Protein AF-A0AAV0PWM3-F1 (afdb_monomer)

Organism: NCBI:txid586396

InterPro domains:
  IPR001087 GDSL lipase/esterase [PF00657] (4-134)
  IPR036514 SGNH hydrolase superfamily [G3DSA:3.40.50.1110] (1-141)
  IPR051238 GDSL esterase/lipase [PTHR45650] (1-153)

Structure (mmCIF, N/CA/C/O backbone):
data_AF-A0AAV0PWM3-F1
#
_entry.id   AF-A0AAV0PWM3-F1
#
loop_
_atom_site.group_PDB
_atom_site.id
_atom_site.type_symbol
_atom_site.label_atom_id
_atom_site.label_alt_id
_atom_site.label_comp_id
_atom_site.label_asym_id
_atom_site.label_entity_id
_atom_site.label_seq_id
_atom_site.pdbx_PDB_ins_code
_atom_site.Cartn_x
_atom_site.Cartn_y
_atom_site.Cartn_z
_atom_site.occupancy
_atom_site.B_iso_or_equiv
_atom_site.auth_seq_id
_atom_site.auth_comp_id
_atom_site.auth_asym_id
_atom_site.auth_atom_id
_atom_site.pdbx_PDB_model_num
ATOM 1 N N . MET A 1 1 ? -16.886 1.585 4.433 1.00 84.56 1 MET A N 1
ATOM 2 C CA . MET A 1 1 ? -16.702 1.204 5.854 1.00 84.56 1 MET A CA 1
ATOM 3 C C . MET A 1 1 ? -18.033 1.134 6.585 1.00 84.56 1 MET A C 1
ATOM 5 O O . MET A 1 1 ? -18.363 0.051 7.039 1.00 84.56 1 MET A O 1
ATOM 9 N N . GLN A 1 2 ? -18.841 2.200 6.605 1.00 87.00 2 GLN A N 1
ATOM 10 C CA . GLN A 1 2 ? -20.186 2.177 7.213 1.00 87.00 2 GLN A CA 1
ATOM 11 C C . GLN A 1 2 ? -21.091 1.053 6.672 1.00 87.00 2 GLN A C 1
ATOM 13 O O . GLN A 1 2 ? -21.741 0.372 7.451 1.00 87.00 2 GLN A O 1
ATOM 18 N N . THR A 1 3 ? -21.064 0.771 5.364 1.00 90.38 3 THR A N 1
ATOM 19 C CA . THR A 1 3 ? -21.804 -0.367 4.783 1.00 90.38 3 THR A CA 1
ATOM 20 C C . THR A 1 3 ? -21.359 -1.721 5.350 1.00 90.38 3 THR A C 1
ATOM 22 O O . THR A 1 3 ? -22.199 -2.531 5.716 1.00 90.38 3 THR A O 1
ATOM 25 N N . LEU A 1 4 ? -20.045 -1.964 5.472 1.00 87.88 4 LEU A N 1
ATOM 26 C CA . LEU A 1 4 ? -19.519 -3.205 6.066 1.00 87.88 4 LEU A CA 1
ATOM 27 C C . LEU A 1 4 ? -19.941 -3.327 7.530 1.00 87.88 4 LEU A C 1
ATOM 29 O O . LEU A 1 4 ? -20.343 -4.395 7.978 1.00 87.88 4 LEU A O 1
ATOM 33 N N . TYR A 1 5 ? -19.886 -2.215 8.258 1.00 88.56 5 TYR A N 1
ATOM 34 C CA . TYR A 1 5 ? -20.363 -2.135 9.629 1.00 88.56 5 TYR A CA 1
ATOM 35 C C . TYR A 1 5 ? -21.867 -2.448 9.745 1.00 88.56 5 TYR A C 1
ATOM 37 O O . TYR A 1 5 ? -22.262 -3.218 10.624 1.00 88.56 5 TYR A O 1
ATOM 45 N N . GLY A 1 6 ? -22.687 -1.929 8.824 1.00 90.00 6 GLY A N 1
ATOM 46 C CA . GLY A 1 6 ? -24.117 -2.237 8.717 1.00 90.00 6 GLY A CA 1
ATOM 47 C C . GLY A 1 6 ? -24.402 -3.715 8.432 1.00 90.00 6 GLY A C 1
ATOM 48 O O . GLY A 1 6 ? -25.406 -4.240 8.897 1.00 90.00 6 GLY A O 1
ATOM 49 N N . TYR A 1 7 ? -23.478 -4.412 7.762 1.00 92.00 7 TYR A N 1
ATOM 50 C CA . TYR A 1 7 ? -23.514 -5.868 7.573 1.00 92.00 7 TYR A CA 1
ATOM 51 C C . TYR A 1 7 ? -22.895 -6.677 8.725 1.00 92.00 7 TYR A C 1
ATOM 53 O O . TYR A 1 7 ? -22.716 -7.885 8.599 1.00 92.00 7 TYR A O 1
ATOM 61 N N . GLY A 1 8 ? -22.566 -6.045 9.853 1.00 90.56 8 GLY A N 1
ATOM 62 C CA . GLY A 1 8 ? -22.062 -6.743 11.037 1.00 90.56 8 GLY A CA 1
ATOM 63 C C . GLY A 1 8 ? -20.539 -6.837 11.136 1.00 90.56 8 GLY A C 1
ATOM 64 O O . GLY A 1 8 ? -20.042 -7.500 12.041 1.00 90.56 8 GLY A O 1
ATOM 65 N N . ALA A 1 9 ? -19.767 -6.169 10.269 1.00 89.12 9 ALA A N 1
ATOM 66 C CA . ALA A 1 9 ? -18.316 -6.101 10.443 1.00 89.12 9 ALA A CA 1
ATOM 67 C C . ALA A 1 9 ? -17.962 -5.303 11.708 1.00 89.12 9 ALA A C 1
ATOM 69 O O . ALA A 1 9 ? -18.516 -4.228 11.958 1.00 89.12 9 ALA A O 1
ATOM 70 N N . ARG A 1 10 ? -17.043 -5.841 12.516 1.00 95.00 10 ARG A N 1
ATOM 71 C CA . ARG A 1 10 ? -16.667 -5.270 13.824 1.00 95.00 10 ARG A CA 1
ATOM 72 C C . ARG A 1 10 ? -15.165 -5.149 14.032 1.00 95.00 10 ARG A C 1
ATOM 74 O O . ARG A 1 10 ? -14.733 -4.265 14.754 1.00 95.00 10 ARG A O 1
ATOM 81 N N . LYS A 1 11 ? -14.368 -5.956 13.338 1.00 95.31 11 LYS A N 1
ATOM 82 C CA . LYS A 1 11 ? -12.912 -5.824 13.238 1.00 95.31 11 LYS A CA 1
ATOM 83 C C . LYS A 1 11 ? -12.584 -5.483 11.789 1.00 95.31 11 LYS A C 1
ATOM 85 O O . LYS A 1 11 ? -12.914 -6.262 10.896 1.00 95.31 11 LYS A O 1
ATOM 90 N N . ILE A 1 12 ? -12.018 -4.305 11.530 1.00 95.25 12 ILE A N 1
ATOM 91 C CA . ILE A 1 12 ? -11.772 -3.832 10.159 1.00 95.25 12 ILE A CA 1
ATOM 92 C C . ILE A 1 12 ? -10.347 -3.294 10.045 1.00 95.25 12 ILE A C 1
ATOM 94 O O . ILE A 1 12 ? -9.980 -2.317 10.692 1.00 95.25 12 ILE A O 1
ATOM 98 N N . ALA A 1 13 ? -9.554 -3.897 9.167 1.00 95.62 13 ALA A N 1
ATOM 99 C CA . ALA A 1 13 ? -8.251 -3.367 8.792 1.00 95.62 13 ALA A CA 1
ATOM 100 C C . ALA A 1 13 ? -8.373 -2.529 7.518 1.00 95.62 13 ALA A C 1
ATOM 102 O O . ALA A 1 13 ? -8.891 -2.994 6.501 1.00 95.62 13 ALA A O 1
ATOM 103 N N . VAL A 1 14 ? -7.898 -1.288 7.583 1.00 96.25 14 VAL A N 1
ATOM 104 C CA . VAL A 1 14 ? -7.938 -0.326 6.482 1.00 96.25 14 VAL A CA 1
ATOM 105 C C . VAL A 1 14 ? -6.521 -0.112 5.977 1.00 96.25 14 VAL A C 1
ATOM 107 O O . VAL A 1 14 ? -5.697 0.506 6.644 1.00 96.25 14 VAL A O 1
ATOM 110 N N . VAL A 1 15 ? -6.229 -0.634 4.790 1.00 95.12 15 VAL A N 1
ATOM 111 C CA . VAL A 1 15 ? -4.896 -0.544 4.191 1.00 95.12 15 VAL A CA 1
ATOM 112 C C . VAL A 1 15 ? -4.768 0.751 3.393 1.00 95.12 15 VAL A C 1
ATOM 114 O O . VAL A 1 15 ? -5.614 1.055 2.553 1.00 95.12 15 VAL A O 1
ATOM 117 N N . GLY A 1 16 ? -3.711 1.519 3.661 1.00 95.25 16 GLY A N 1
ATOM 118 C CA . GLY A 1 16 ? -3.348 2.690 2.869 1.00 95.25 16 GLY A CA 1
ATOM 119 C C . GLY A 1 16 ? -2.943 2.337 1.435 1.00 95.25 16 GLY A C 1
ATOM 120 O O . GLY A 1 16 ? -2.764 1.175 1.066 1.00 95.25 16 GLY A O 1
ATOM 121 N N . VAL A 1 17 ? -2.760 3.360 0.613 1.00 94.81 17 VAL A N 1
ATOM 122 C CA . VAL A 1 17 ? -2.216 3.256 -0.743 1.00 94.81 17 VAL A CA 1
ATOM 123 C C . VAL A 1 17 ? -0.698 3.141 -0.667 1.00 94.81 17 VAL A C 1
ATOM 125 O O . VAL A 1 17 ? -0.055 3.955 -0.008 1.00 94.81 17 VAL A O 1
ATOM 128 N N . GLY A 1 18 ? -0.121 2.156 -1.356 1.00 93.38 18 GLY A N 1
ATOM 129 C CA . GLY A 1 18 ? 1.333 2.011 -1.461 1.00 93.38 18 GLY A CA 1
ATOM 130 C C . GLY A 1 18 ? 1.987 3.128 -2.288 1.00 93.38 18 GLY A C 1
ATOM 131 O O . GLY A 1 18 ? 1.330 4.051 -2.766 1.00 93.38 18 GLY A O 1
ATOM 132 N N . LYS A 1 19 ? 3.300 3.039 -2.514 1.00 93.31 19 LYS A N 1
ATOM 133 C CA . LYS A 1 19 ? 4.044 3.985 -3.368 1.00 93.31 19 LYS A CA 1
ATOM 134 C C . LYS A 1 19 ? 3.753 3.791 -4.856 1.00 93.31 19 LYS A C 1
ATOM 136 O O . LYS A 1 19 ? 4.570 3.270 -5.615 1.00 93.31 19 LYS A O 1
ATOM 141 N N . ILE A 1 20 ? 2.573 4.213 -5.286 1.00 94.25 20 ILE A N 1
ATOM 142 C CA . ILE A 1 20 ? 2.075 3.994 -6.648 1.00 94.25 20 ILE A CA 1
ATOM 143 C C . ILE A 1 20 ? 2.881 4.731 -7.729 1.00 94.25 20 ILE A C 1
ATOM 145 O O . ILE A 1 20 ? 2.861 4.316 -8.885 1.00 94.25 20 ILE A O 1
ATOM 149 N N . GLY A 1 21 ? 3.662 5.755 -7.368 1.00 94.56 21 GLY A N 1
ATOM 150 C CA . GLY A 1 21 ? 4.619 6.409 -8.268 1.00 94.56 21 GLY A CA 1
ATOM 151 C C . GLY A 1 21 ? 5.874 5.576 -8.556 1.00 94.56 21 GLY A C 1
ATOM 152 O O . GLY A 1 21 ? 6.638 5.926 -9.450 1.00 94.56 21 GLY A O 1
ATOM 153 N N . CYS A 1 22 ? 6.098 4.488 -7.813 1.00 94.12 22 CYS A N 1
ATOM 154 C CA . CYS A 1 22 ? 7.187 3.531 -8.035 1.00 94.12 22 CYS A CA 1
ATOM 155 C C . CYS A 1 22 ? 6.734 2.273 -8.802 1.00 94.12 22 CYS A C 1
ATOM 157 O O . CYS A 1 22 ? 7.522 1.351 -8.996 1.00 94.12 22 CYS A O 1
ATOM 159 N N . VAL A 1 23 ? 5.460 2.191 -9.194 1.00 94.50 23 VAL A N 1
ATOM 160 C CA . VAL A 1 23 ? 4.923 1.043 -9.935 1.00 94.50 23 VAL A CA 1
ATOM 161 C C . VAL A 1 23 ? 5.432 1.091 -11.384 1.00 94.50 23 VAL A C 1
ATOM 163 O O . VAL A 1 23 ? 5.361 2.165 -11.988 1.00 94.50 23 VAL A O 1
ATOM 166 N N . PRO A 1 24 ? 5.913 -0.027 -11.974 1.00 94.44 24 PRO A N 1
ATOM 167 C CA . PRO A 1 24 ? 6.526 -0.027 -13.304 1.00 94.44 24 PRO A CA 1
ATOM 168 C C . PRO A 1 24 ? 5.665 0.629 -14.379 1.00 94.44 24 PRO A C 1
ATOM 170 O O . PRO A 1 24 ? 6.166 1.462 -15.126 1.00 94.44 24 PRO A O 1
ATOM 173 N N . ARG A 1 25 ? 4.357 0.337 -14.419 1.00 93.25 25 ARG A N 1
ATOM 174 C CA . ARG A 1 25 ? 3.461 0.963 -15.396 1.00 93.25 25 ARG A CA 1
ATOM 175 C C . ARG A 1 25 ? 3.319 2.465 -15.188 1.00 93.25 25 ARG A C 1
ATOM 177 O O . ARG A 1 25 ? 3.255 3.204 -16.161 1.00 93.25 25 ARG A O 1
ATOM 184 N N . THR A 1 26 ? 3.252 2.924 -13.943 1.00 92.25 26 THR A N 1
ATOM 185 C CA . THR A 1 26 ? 3.179 4.359 -13.654 1.00 92.25 26 THR A CA 1
ATOM 186 C C . THR A 1 26 ? 4.437 5.047 -14.180 1.00 92.25 26 THR A C 1
ATOM 188 O O . THR A 1 26 ? 4.337 6.053 -14.874 1.00 92.25 26 THR A O 1
ATOM 191 N N . MET A 1 27 ? 5.615 4.469 -13.917 1.00 93.38 27 MET A N 1
ATOM 192 C CA . MET A 1 27 ? 6.898 4.993 -14.405 1.00 93.38 27 MET A CA 1
ATOM 193 C C . MET A 1 27 ? 6.992 5.004 -15.935 1.00 93.38 27 MET A C 1
ATOM 195 O O . MET A 1 27 ? 7.488 5.975 -16.494 1.00 93.38 27 MET A O 1
ATOM 199 N N . ASP A 1 28 ? 6.486 3.960 -16.591 1.00 91.75 28 ASP A N 1
ATOM 200 C CA . ASP A 1 28 ? 6.413 3.833 -18.052 1.00 91.75 28 ASP A CA 1
ATOM 201 C C . ASP A 1 28 ? 5.493 4.891 -18.689 1.00 91.75 28 ASP A C 1
ATOM 203 O O . ASP A 1 28 ? 5.864 5.522 -19.672 1.00 91.75 28 ASP A O 1
ATOM 207 N N . LEU A 1 29 ? 4.320 5.145 -18.097 1.00 90.25 29 LEU A N 1
ATOM 208 C CA . LEU A 1 29 ? 3.331 6.084 -18.643 1.00 90.25 29 LEU A CA 1
ATOM 209 C C . LEU A 1 29 ? 3.714 7.557 -18.480 1.00 90.25 29 LEU A C 1
ATOM 211 O O . LEU A 1 29 ? 3.462 8.353 -19.380 1.00 90.25 29 LEU A O 1
ATOM 215 N N . PHE A 1 30 ? 4.264 7.940 -17.326 1.00 89.06 30 PHE A N 1
ATOM 216 C CA . PHE A 1 30 ? 4.484 9.358 -17.010 1.00 89.06 30 PHE A CA 1
ATOM 217 C C . PHE A 1 30 ? 5.953 9.777 -17.058 1.00 89.06 30 PHE A C 1
ATOM 219 O O . PHE A 1 30 ? 6.243 10.972 -17.016 1.00 89.06 30 PHE A O 1
ATOM 226 N N . GLY A 1 31 ? 6.877 8.815 -17.138 1.00 90.25 31 GLY A N 1
ATOM 227 C CA . GLY A 1 31 ? 8.307 9.066 -17.024 1.00 90.25 31 GLY A CA 1
ATOM 228 C C . GLY A 1 31 ? 8.717 9.485 -15.609 1.00 90.25 31 GLY A C 1
ATOM 229 O O . GLY A 1 31 ? 7.946 10.041 -14.828 1.00 90.25 31 GLY A O 1
ATOM 230 N N . THR A 1 32 ? 9.971 9.216 -15.245 1.00 87.88 32 THR A N 1
ATOM 231 C CA . THR A 1 32 ? 10.485 9.551 -13.906 1.00 87.88 32 THR A CA 1
ATOM 232 C C . THR A 1 32 ? 11.287 10.85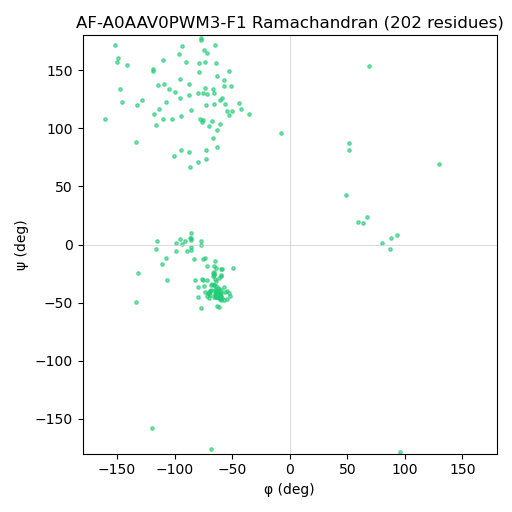1 -13.858 1.00 87.88 32 THR A C 1
ATOM 234 O O . THR A 1 32 ? 11.688 11.270 -12.771 1.00 87.88 32 THR A O 1
ATOM 237 N N . ASN A 1 33 ? 11.550 11.489 -15.005 1.00 87.19 33 ASN A N 1
ATOM 238 C CA . ASN A 1 33 ? 12.390 12.689 -15.130 1.00 87.19 33 ASN A CA 1
ATOM 239 C C . ASN A 1 33 ? 13.746 12.555 -14.406 1.00 87.19 33 ASN A C 1
ATOM 241 O O . ASN A 1 33 ? 14.175 13.453 -13.687 1.00 87.19 33 ASN A O 1
ATOM 245 N N . GLY A 1 34 ? 14.398 11.393 -14.543 1.00 83.31 34 GLY A N 1
ATOM 246 C CA . GLY A 1 34 ? 15.701 11.105 -13.925 1.00 83.31 34 GLY A CA 1
ATOM 247 C C . GLY A 1 34 ? 15.647 10.717 -12.442 1.00 83.31 34 GLY A C 1
ATOM 248 O O . GLY A 1 34 ? 16.684 10.455 -11.838 1.00 83.31 34 GLY A O 1
ATOM 249 N N . THR A 1 35 ? 14.457 10.641 -11.842 1.00 88.62 35 THR A N 1
ATOM 250 C CA . THR A 1 35 ? 14.275 10.178 -10.457 1.00 88.62 35 THR A CA 1
ATOM 251 C C . THR A 1 35 ? 13.972 8.675 -10.388 1.00 88.62 35 THR A C 1
ATOM 253 O O . THR A 1 35 ? 13.723 8.022 -11.402 1.00 88.62 35 THR A O 1
ATOM 256 N N . LYS A 1 36 ? 13.980 8.101 -9.174 1.00 87.88 36 LYS A N 1
ATOM 257 C CA . LYS A 1 36 ? 13.649 6.678 -8.952 1.00 87.88 36 LYS A CA 1
ATOM 258 C C . LYS A 1 36 ? 12.150 6.368 -9.047 1.00 87.88 36 LYS A C 1
ATOM 260 O O . LYS A 1 36 ? 11.795 5.250 -9.390 1.00 87.88 36 LYS A O 1
ATOM 265 N N . CYS A 1 37 ? 11.291 7.326 -8.702 1.00 92.62 37 CYS A N 1
ATOM 266 C CA . CYS A 1 37 ? 9.836 7.183 -8.689 1.00 92.62 37 CYS A CA 1
ATOM 267 C C . CYS A 1 37 ? 9.181 8.530 -8.982 1.00 92.62 37 CYS A C 1
ATOM 269 O O . CYS A 1 37 ? 9.745 9.580 -8.676 1.00 92.62 37 CYS A O 1
ATOM 271 N N . ILE A 1 38 ? 7.943 8.504 -9.456 1.00 94.69 38 ILE A N 1
ATOM 272 C CA . ILE A 1 38 ? 7.202 9.706 -9.830 1.00 94.69 38 ILE A CA 1
ATOM 273 C C . ILE A 1 38 ? 6.657 10.401 -8.574 1.00 94.69 38 ILE A C 1
ATOM 275 O O . ILE A 1 38 ? 5.748 9.910 -7.898 1.00 94.69 38 ILE A O 1
ATOM 279 N N . GLN A 1 39 ? 7.254 11.546 -8.235 1.00 93.88 39 GLN A N 1
ATOM 280 C CA . GLN A 1 39 ? 7.067 12.191 -6.932 1.00 93.88 39 GLN A CA 1
ATOM 281 C C . GLN A 1 39 ? 5.667 12.767 -6.725 1.00 93.88 39 GLN A C 1
ATOM 283 O O . GLN A 1 39 ? 5.083 12.567 -5.665 1.00 93.88 39 GLN A O 1
ATOM 288 N N . ASN A 1 40 ? 5.095 13.438 -7.725 1.00 92.31 40 ASN A N 1
ATOM 289 C CA . ASN A 1 40 ? 3.744 14.006 -7.634 1.00 92.31 40 ASN A CA 1
ATOM 290 C C . ASN A 1 40 ? 2.675 12.927 -7.367 1.00 92.31 40 ASN A C 1
ATOM 292 O O . ASN A 1 40 ? 1.791 13.129 -6.536 1.00 92.31 40 ASN A O 1
ATOM 296 N N . VAL A 1 41 ? 2.804 11.751 -7.986 1.00 93.50 41 VAL A N 1
ATOM 297 C CA . VAL A 1 41 ? 1.926 10.599 -7.751 1.00 93.50 41 VAL A CA 1
ATOM 298 C C . VAL A 1 41 ? 2.078 10.077 -6.315 1.00 93.50 41 VAL A C 1
ATOM 300 O O . VAL A 1 41 ? 1.086 9.818 -5.633 1.00 93.50 41 VAL A O 1
ATOM 303 N N . ASN A 1 42 ? 3.310 9.979 -5.810 1.00 94.75 42 ASN A N 1
ATOM 304 C CA . ASN A 1 42 ? 3.562 9.573 -4.424 1.00 94.75 42 ASN A CA 1
ATOM 305 C C . ASN A 1 42 ? 3.084 10.614 -3.395 1.00 94.75 42 ASN A C 1
ATOM 307 O O . ASN A 1 42 ? 2.617 10.237 -2.321 1.00 94.75 42 ASN A O 1
ATOM 311 N N . LEU A 1 43 ? 3.157 11.912 -3.701 1.00 95.69 43 LEU A N 1
ATOM 312 C CA . LEU A 1 43 ? 2.602 12.974 -2.853 1.00 95.69 43 LEU A CA 1
ATOM 313 C C . LEU A 1 43 ? 1.076 12.877 -2.764 1.00 95.69 43 LEU A C 1
ATOM 315 O O . LEU A 1 43 ? 0.516 12.988 -1.673 1.00 95.69 43 LEU A O 1
ATOM 319 N N . ALA A 1 44 ? 0.403 12.593 -3.881 1.00 95.38 44 ALA A N 1
ATOM 320 C CA . ALA A 1 44 ? -1.039 12.371 -3.887 1.00 95.38 44 ALA A CA 1
ATOM 321 C C . ALA A 1 44 ? -1.441 11.137 -3.060 1.00 95.38 44 ALA A C 1
ATOM 323 O O . ALA A 1 44 ? -2.386 11.203 -2.270 1.00 95.38 44 ALA A O 1
ATOM 324 N N . ALA A 1 45 ? -0.691 10.034 -3.171 1.00 95.44 45 ALA A N 1
ATOM 325 C CA . ALA A 1 45 ? -0.909 8.839 -2.354 1.00 95.44 45 ALA A CA 1
ATOM 326 C C . ALA A 1 45 ? -0.754 9.131 -0.850 1.00 95.44 45 ALA A C 1
ATOM 328 O O . ALA A 1 45 ? -1.591 8.721 -0.046 1.00 95.44 45 ALA A O 1
ATOM 329 N N . GLN A 1 46 ? 0.270 9.896 -0.460 1.00 97.06 46 GLN A N 1
ATOM 330 C CA . GLN A 1 46 ? 0.466 10.316 0.932 1.00 97.06 46 GLN A CA 1
ATOM 331 C C . GLN A 1 46 ? -0.668 11.212 1.436 1.00 97.06 46 GLN A C 1
ATOM 333 O O . GLN A 1 46 ? -1.146 11.021 2.556 1.00 97.06 46 GLN A O 1
ATOM 338 N N . TYR A 1 47 ? -1.129 12.161 0.616 1.00 97.38 47 TYR A N 1
ATOM 339 C CA . TYR A 1 47 ? -2.265 13.011 0.963 1.00 97.38 47 TYR A CA 1
ATOM 340 C C . TYR A 1 47 ? -3.529 12.177 1.203 1.00 97.38 47 TYR A C 1
ATOM 342 O O . TYR A 1 47 ? -4.176 12.319 2.242 1.00 97.38 47 TYR A O 1
ATOM 350 N N . PHE A 1 48 ? -3.835 11.245 0.296 1.00 97.00 48 PHE A N 1
ATOM 351 C CA . PHE A 1 48 ? -4.954 10.318 0.456 1.00 97.00 48 PHE A CA 1
ATOM 352 C C . PHE A 1 48 ? -4.836 9.510 1.756 1.00 97.00 48 PHE A C 1
ATOM 354 O O . PHE A 1 48 ? -5.780 9.457 2.542 1.00 97.00 48 PHE A O 1
ATOM 361 N N . ASN A 1 49 ? -3.658 8.948 2.030 1.00 97.31 49 ASN A N 1
ATOM 362 C CA . ASN A 1 49 ? -3.394 8.161 3.233 1.00 97.31 49 ASN A CA 1
ATOM 363 C C . ASN A 1 49 ? -3.548 8.965 4.527 1.00 97.31 49 ASN A C 1
ATOM 365 O O . ASN A 1 49 ? -4.087 8.451 5.506 1.00 97.31 49 ASN A O 1
ATOM 369 N N . LYS A 1 50 ? -3.139 10.239 4.534 1.00 98.12 50 LYS A N 1
ATOM 370 C CA . LYS A 1 50 ? -3.345 11.144 5.673 1.00 98.12 50 LYS A CA 1
ATOM 371 C C . LYS A 1 50 ? -4.834 11.317 5.981 1.00 98.12 50 LYS A C 1
ATOM 373 O O . LYS A 1 50 ? -5.239 11.219 7.141 1.00 98.12 50 LYS A O 1
ATOM 378 N N . GLN A 1 51 ? -5.651 11.530 4.951 1.00 97.81 51 GLN A N 1
ATOM 379 C CA . GLN A 1 51 ? -7.101 11.661 5.106 1.00 97.81 51 GLN A CA 1
ATOM 380 C C . GLN A 1 51 ? -7.756 10.332 5.504 1.00 97.81 51 GLN A C 1
ATOM 382 O O . GLN A 1 51 ? -8.622 10.316 6.377 1.00 97.81 51 GLN A O 1
ATOM 387 N N . LEU A 1 52 ? -7.304 9.213 4.929 1.00 96.50 52 LEU A N 1
ATOM 388 C CA . LEU A 1 52 ? -7.789 7.875 5.267 1.00 96.50 52 LEU A CA 1
ATOM 389 C C . LEU A 1 52 ? -7.518 7.530 6.734 1.00 96.50 52 LEU A C 1
ATOM 391 O O . LEU A 1 52 ? -8.408 7.047 7.429 1.00 96.50 52 LEU A O 1
ATOM 395 N N . LYS A 1 53 ? -6.316 7.838 7.229 1.00 97.50 53 LYS A N 1
ATOM 396 C CA . LYS A 1 53 ? -5.947 7.648 8.633 1.00 97.50 53 LYS A CA 1
ATOM 397 C C . LYS A 1 53 ? -6.826 8.484 9.568 1.00 97.50 53 LYS A C 1
ATOM 399 O O . LYS A 1 53 ? -7.306 7.968 10.575 1.00 97.50 53 LYS A O 1
ATOM 404 N N . LYS A 1 54 ? -7.100 9.749 9.220 1.00 97.94 54 LYS A N 1
ATOM 405 C CA . LYS A 1 54 ? -8.038 10.593 9.980 1.00 97.94 54 LYS A CA 1
ATOM 406 C C . LYS A 1 54 ? -9.443 9.981 10.016 1.00 97.94 54 LYS A C 1
ATOM 408 O O . LYS A 1 54 ? -10.040 9.904 11.084 1.00 97.94 54 LYS A O 1
ATOM 413 N N . LEU A 1 55 ? -9.930 9.478 8.882 1.00 96.25 55 LEU A N 1
ATOM 414 C CA . LEU A 1 55 ? -11.233 8.818 8.801 1.00 96.25 55 LEU A CA 1
ATOM 415 C C . LEU A 1 55 ? -11.307 7.562 9.684 1.00 96.25 55 LEU A C 1
ATOM 417 O O . LEU A 1 55 ? -12.328 7.336 10.322 1.00 96.25 55 LEU A O 1
ATOM 421 N N . VAL A 1 56 ? -10.236 6.766 9.770 1.00 97.00 56 VAL A N 1
ATOM 422 C CA . VAL A 1 56 ? -10.164 5.620 10.700 1.00 97.00 56 VAL A CA 1
ATOM 423 C C . VAL A 1 56 ? -10.310 6.077 12.155 1.00 97.00 56 VAL A C 1
ATOM 425 O O . VAL A 1 56 ? -11.054 5.461 12.919 1.00 97.00 56 VAL A O 1
ATOM 428 N N . VAL A 1 57 ? -9.645 7.171 12.540 1.00 97.50 57 VAL A N 1
ATOM 429 C CA . VAL A 1 57 ? -9.760 7.748 13.891 1.00 97.50 57 VAL A CA 1
ATOM 430 C C . VAL A 1 57 ? -11.187 8.214 14.175 1.00 97.50 57 VAL A C 1
ATOM 432 O O . VAL A 1 57 ? -11.720 7.923 15.244 1.00 97.50 57 VAL A O 1
ATOM 435 N N . ASP A 1 58 ? -11.817 8.915 13.235 1.00 97.38 58 ASP A N 1
ATOM 436 C CA . ASP A 1 58 ? -13.172 9.435 13.420 1.00 97.38 58 ASP A CA 1
ATOM 437 C C . ASP A 1 58 ? -14.213 8.300 13.454 1.00 97.38 58 ASP A C 1
ATOM 439 O O . ASP A 1 58 ? -15.047 8.260 14.358 1.00 97.38 58 ASP A O 1
ATOM 443 N N . LEU A 1 59 ? -14.077 7.279 12.602 1.00 96.25 59 LEU A N 1
ATOM 444 C CA . LEU A 1 59 ? -14.938 6.091 12.640 1.00 96.25 59 LEU A CA 1
ATOM 445 C C . LEU A 1 59 ? -14.797 5.287 13.936 1.00 96.25 59 LEU A C 1
ATOM 447 O O . LEU A 1 59 ? -15.794 4.777 14.430 1.00 9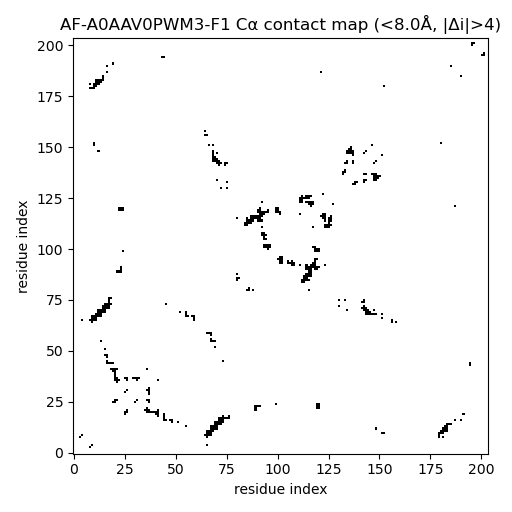6.25 59 LEU A O 1
ATOM 451 N N . ASN A 1 60 ? -13.604 5.195 14.530 1.00 96.38 60 ASN A N 1
ATOM 452 C CA . ASN A 1 60 ? -13.440 4.572 15.850 1.00 96.38 60 ASN A CA 1
ATOM 453 C C . ASN A 1 60 ? -14.139 5.366 16.975 1.00 9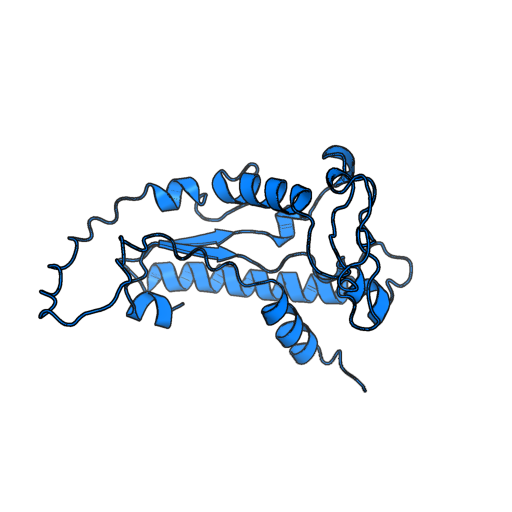6.38 60 ASN A C 1
ATOM 455 O O . ASN A 1 60 ? -14.464 4.797 18.019 1.00 96.38 60 ASN A O 1
ATOM 459 N N . LYS A 1 61 ? -14.380 6.675 16.794 1.00 96.81 61 LYS A N 1
ATOM 460 C CA . LYS A 1 61 ? -15.186 7.474 17.732 1.00 96.81 61 LYS A CA 1
ATOM 461 C C . LYS A 1 61 ? -16.678 7.263 17.504 1.00 96.81 61 LYS A C 1
ATOM 463 O O . LYS A 1 61 ? -17.418 7.271 18.482 1.00 96.81 61 LYS A O 1
ATOM 468 N N . GLU A 1 62 ? -17.115 7.098 16.262 1.00 96.31 62 GLU A N 1
ATOM 469 C CA . GLU A 1 62 ? -18.529 6.938 15.905 1.00 96.31 62 GLU A CA 1
ATOM 470 C C . GLU A 1 62 ? -19.038 5.507 16.147 1.00 96.31 62 GLU A C 1
ATOM 472 O O . GLU A 1 62 ? -20.095 5.310 16.743 1.00 96.31 62 GLU A O 1
ATOM 477 N N . LEU A 1 63 ? -18.269 4.499 15.733 1.00 94.81 63 LEU A N 1
ATOM 478 C CA . LEU A 1 63 ? -18.651 3.085 15.737 1.00 94.81 63 LEU A CA 1
ATOM 479 C C . LEU A 1 63 ? -18.167 2.399 17.021 1.00 94.81 63 LEU A C 1
ATOM 481 O O . LEU A 1 63 ? -17.113 1.767 17.051 1.00 94.81 63 LEU A O 1
ATOM 485 N N . LYS A 1 64 ? -18.923 2.559 18.111 1.00 92.06 64 LYS A N 1
ATOM 486 C CA . LYS A 1 64 ? -18.484 2.182 19.469 1.00 92.06 64 LYS A CA 1
ATOM 487 C C . LYS A 1 64 ? -18.234 0.686 19.682 1.00 92.06 64 LYS A C 1
ATOM 489 O O . LYS A 1 64 ? -17.377 0.337 20.492 1.00 92.06 64 LYS A O 1
ATOM 494 N N . ASP A 1 65 ? -18.960 -0.175 18.980 1.00 94.19 65 ASP A N 1
ATOM 495 C CA . ASP A 1 65 ? -18.843 -1.637 19.045 1.00 94.19 65 ASP A CA 1
ATOM 496 C C . ASP A 1 65 ? -17.902 -2.210 17.969 1.00 94.19 65 ASP A C 1
ATOM 498 O O . ASP A 1 65 ? -17.688 -3.419 17.929 1.00 94.19 65 ASP A O 1
ATOM 502 N N . ALA A 1 66 ? -17.295 -1.369 17.124 1.00 94.25 66 ALA A N 1
ATOM 503 C CA . ALA A 1 66 ? -16.295 -1.777 16.144 1.00 94.25 66 ALA A CA 1
ATOM 504 C C . ALA A 1 66 ? -14.890 -1.272 16.507 1.00 94.25 66 ALA A C 1
ATOM 506 O O . ALA A 1 66 ? -14.704 -0.307 17.249 1.00 94.25 66 ALA A O 1
ATOM 507 N N . LYS A 1 67 ? -13.877 -1.938 15.950 1.00 96.38 67 LYS A N 1
ATOM 508 C CA . LYS A 1 67 ? -12.471 -1.546 16.002 1.00 96.38 67 LYS A CA 1
ATOM 509 C C . LYS A 1 67 ? -11.890 -1.532 14.603 1.00 96.38 67 LYS A C 1
ATOM 511 O O . LYS A 1 67 ? -11.944 -2.524 13.871 1.00 96.38 67 LYS A O 1
ATOM 516 N N . LEU A 1 68 ? -11.339 -0.379 14.251 1.00 96.88 68 LEU A N 1
ATOM 517 C CA . LEU A 1 68 ? -10.666 -0.144 12.991 1.00 96.88 68 LEU A CA 1
ATOM 518 C C . LEU A 1 68 ? -9.183 0.117 13.246 1.00 96.88 68 LEU A C 1
ATOM 520 O O . LEU A 1 68 ? -8.841 0.882 14.148 1.00 96.88 68 LEU A O 1
ATOM 524 N N . ILE A 1 69 ? -8.319 -0.470 12.422 1.00 97.56 69 ILE A N 1
ATOM 525 C CA . ILE A 1 69 ? -6.890 -0.135 12.374 1.00 97.56 69 ILE A CA 1
ATOM 526 C C . ILE A 1 69 ? -6.529 0.393 10.988 1.00 97.56 69 ILE A C 1
ATOM 528 O O . ILE A 1 69 ? -7.141 0.013 9.986 1.00 97.56 69 ILE A O 1
ATOM 532 N N . TYR A 1 70 ? -5.518 1.248 10.927 1.00 98.12 70 TYR A N 1
ATOM 533 C CA . TYR A 1 70 ? -4.883 1.697 9.698 1.00 98.12 70 TYR A CA 1
ATOM 534 C C . TYR A 1 70 ? -3.581 0.920 9.476 1.00 98.12 70 TYR A C 1
ATOM 536 O O . TYR A 1 70 ? -2.759 0.841 10.384 1.00 98.12 70 TYR A O 1
ATOM 544 N N . ILE A 1 71 ? -3.372 0.390 8.269 1.00 97.75 71 ILE A N 1
ATOM 545 C CA . ILE A 1 71 ? -2.129 -0.271 7.850 1.00 97.75 71 ILE A CA 1
ATOM 546 C C . ILE A 1 71 ? -1.377 0.638 6.875 1.00 97.75 71 ILE A C 1
ATOM 548 O O . ILE A 1 71 ? -1.891 1.005 5.814 1.00 97.75 71 ILE A O 1
ATOM 552 N N . ASN A 1 72 ? -0.136 0.980 7.209 1.00 97.19 72 ASN A N 1
ATOM 553 C CA . ASN A 1 72 ? 0.703 1.912 6.465 1.00 97.19 72 ASN A CA 1
ATOM 554 C C . ASN A 1 72 ? 1.492 1.229 5.335 1.00 97.19 72 ASN A C 1
ATOM 556 O O . ASN A 1 72 ? 2.722 1.171 5.348 1.00 97.19 72 ASN A O 1
ATOM 560 N N . SER A 1 73 ? 0.788 0.745 4.313 1.00 95.25 73 SER A N 1
ATOM 561 C CA . SER A 1 73 ? 1.423 0.107 3.148 1.00 95.25 73 SER A CA 1
ATOM 562 C C . SER A 1 73 ? 2.397 1.033 2.396 1.00 95.25 73 SER A C 1
ATOM 564 O O . SER A 1 73 ? 3.354 0.554 1.790 1.00 95.25 73 SER A O 1
ATOM 566 N N . TYR A 1 74 ? 2.197 2.358 2.451 1.00 96.00 74 TYR A N 1
ATOM 567 C CA . TYR A 1 74 ? 3.121 3.338 1.871 1.00 96.00 74 TYR A CA 1
ATOM 568 C C . TYR A 1 74 ? 4.498 3.258 2.531 1.00 96.00 74 TYR A C 1
ATOM 570 O O . TYR A 1 74 ? 5.499 3.063 1.841 1.00 96.00 74 TYR A O 1
ATOM 578 N N . GLY A 1 75 ? 4.526 3.353 3.866 1.00 95.44 75 GLY A N 1
ATOM 579 C CA . GLY A 1 75 ? 5.751 3.244 4.657 1.00 95.44 75 GLY A CA 1
ATOM 580 C C . GLY A 1 75 ? 6.378 1.853 4.591 1.00 95.44 75 GLY A C 1
ATOM 581 O O . GLY A 1 75 ? 7.592 1.699 4.698 1.00 95.44 75 GLY A O 1
ATOM 582 N N . MET A 1 76 ? 5.576 0.816 4.332 1.00 93.62 76 MET A N 1
ATOM 583 C CA . MET A 1 76 ? 6.113 -0.523 4.097 1.00 93.62 76 MET A CA 1
ATOM 584 C C . MET A 1 76 ? 6.934 -0.638 2.805 1.00 93.62 76 MET A C 1
ATOM 586 O O . MET A 1 76 ? 7.817 -1.487 2.723 1.00 93.62 76 MET A O 1
ATOM 590 N N . GLY A 1 77 ? 6.678 0.235 1.827 1.00 90.44 77 GLY A N 1
ATOM 591 C CA . GLY A 1 77 ? 7.484 0.375 0.613 1.00 90.44 77 GLY A CA 1
ATOM 592 C C . GLY A 1 77 ? 8.679 1.329 0.750 1.00 90.44 77 GLY A C 1
ATOM 593 O O . GLY A 1 77 ? 9.308 1.658 -0.260 1.00 90.44 77 GLY A O 1
ATOM 594 N N . ASP A 1 78 ? 8.970 1.857 1.944 1.00 88.81 78 ASP A N 1
ATOM 595 C CA . ASP A 1 78 ? 10.219 2.571 2.236 1.00 88.81 78 ASP A CA 1
ATOM 596 C C . ASP A 1 78 ? 11.386 1.604 2.475 1.00 88.81 78 ASP A C 1
ATOM 598 O O . ASP A 1 78 ? 11.198 0.452 2.864 1.00 88.81 78 ASP A O 1
ATOM 602 N N . GLY A 1 79 ? 12.603 2.103 2.257 1.00 87.75 79 GLY A N 1
ATOM 603 C CA . GLY A 1 79 ? 13.838 1.336 2.393 1.00 87.75 79 GLY A CA 1
ATOM 604 C C . GLY A 1 79 ? 14.349 0.754 1.077 1.00 87.75 79 GLY A C 1
ATOM 605 O O . GLY A 1 79 ? 13.801 0.994 -0.001 1.00 87.75 79 GLY A O 1
ATOM 606 N N . ASP A 1 80 ? 15.452 0.021 1.181 1.00 90.56 80 ASP A N 1
ATOM 607 C CA . ASP A 1 80 ? 16.076 -0.656 0.053 1.00 90.56 80 ASP A CA 1
ATOM 608 C C . ASP A 1 80 ? 15.583 -2.112 -0.016 1.00 90.56 80 ASP A C 1
ATOM 610 O O . ASP A 1 80 ? 15.939 -2.905 0.853 1.00 90.56 80 ASP A O 1
ATOM 614 N N . PRO A 1 81 ? 14.778 -2.504 -1.020 1.00 91.94 81 PRO A N 1
ATOM 615 C CA . PRO A 1 81 ? 14.284 -3.877 -1.147 1.00 91.94 81 PRO A CA 1
ATOM 616 C C . PRO A 1 81 ? 15.404 -4.903 -1.397 1.00 91.94 81 PRO A C 1
ATOM 618 O O . PRO A 1 81 ? 15.173 -6.102 -1.232 1.00 91.94 81 PRO A O 1
ATOM 621 N N . THR A 1 82 ? 16.620 -4.479 -1.757 1.00 93.31 82 THR A N 1
ATOM 622 C CA . THR A 1 82 ? 17.742 -5.402 -1.980 1.00 93.31 82 THR A CA 1
ATOM 623 C C . THR A 1 82 ? 18.191 -6.101 -0.700 1.00 93.31 82 THR A C 1
ATOM 625 O O . THR A 1 82 ? 18.612 -7.257 -0.758 1.00 93.31 82 THR A O 1
ATOM 628 N N . ILE A 1 83 ? 17.977 -5.482 0.469 1.00 93.75 83 ILE A N 1
ATOM 629 C CA . ILE A 1 83 ? 18.245 -6.102 1.778 1.00 93.75 83 ILE A CA 1
ATOM 630 C C . ILE A 1 83 ? 17.353 -7.327 2.033 1.00 93.75 83 ILE A C 1
ATOM 632 O O . ILE A 1 83 ? 17.677 -8.172 2.860 1.00 93.75 83 ILE A O 1
ATOM 636 N N . LEU A 1 84 ? 16.229 -7.426 1.316 1.00 92.38 84 LEU A N 1
ATOM 637 C CA . LEU A 1 84 ? 15.288 -8.546 1.370 1.00 92.38 84 LEU A CA 1
ATOM 638 C C . LEU A 1 84 ? 15.557 -9.588 0.270 1.00 92.38 84 LEU A C 1
ATOM 640 O O . LEU A 1 84 ? 14.791 -10.537 0.120 1.00 92.38 84 LEU A O 1
ATOM 644 N N . GLY A 1 85 ? 16.627 -9.414 -0.513 1.00 95.50 85 GLY A N 1
ATOM 645 C CA . GLY A 1 85 ? 17.006 -10.305 -1.610 1.00 95.50 85 GLY A CA 1
ATOM 646 C C . GLY A 1 85 ? 16.374 -9.968 -2.965 1.00 95.50 85 GLY A C 1
ATOM 647 O O . GLY A 1 85 ? 16.580 -10.713 -3.927 1.00 95.50 85 GLY A O 1
ATOM 648 N N . PHE A 1 86 ? 15.636 -8.857 -3.086 1.00 97.44 86 PHE A N 1
ATOM 649 C CA . PHE A 1 86 ? 15.120 -8.408 -4.381 1.00 97.44 86 PHE A CA 1
ATOM 650 C C . PHE A 1 86 ? 16.230 -7.789 -5.236 1.00 97.44 86 PHE A C 1
ATOM 652 O O . PHE A 1 86 ? 16.946 -6.891 -4.805 1.00 97.44 86 PHE A O 1
ATOM 659 N N . LYS A 1 87 ? 16.335 -8.224 -6.490 1.00 97.06 87 LYS A N 1
ATOM 660 C CA . LYS A 1 87 ? 17.278 -7.688 -7.483 1.00 97.06 87 LYS A CA 1
ATOM 661 C C . LYS A 1 87 ? 16.582 -6.831 -8.536 1.00 97.06 87 LYS A C 1
ATOM 663 O O . LYS A 1 87 ? 17.173 -5.895 -9.065 1.00 97.06 87 LYS A O 1
ATOM 668 N N . PHE A 1 88 ? 15.321 -7.135 -8.843 1.00 96.00 88 PHE A N 1
ATOM 669 C CA . PHE A 1 88 ? 14.562 -6.477 -9.903 1.00 96.00 88 PHE A CA 1
ATOM 670 C C . PHE A 1 88 ? 13.366 -5.729 -9.320 1.00 96.00 88 PHE A C 1
ATOM 672 O O . PHE A 1 88 ? 12.347 -6.317 -8.959 1.00 96.00 88 PHE A O 1
ATOM 679 N N . ILE A 1 89 ? 13.518 -4.409 -9.223 1.00 93.75 89 ILE A N 1
ATOM 680 C CA . ILE A 1 89 ? 12.604 -3.535 -8.474 1.00 93.75 89 ILE A CA 1
ATOM 681 C C . ILE A 1 89 ? 11.775 -2.614 -9.379 1.00 93.75 89 ILE A C 1
ATOM 683 O O . ILE A 1 89 ? 10.769 -2.075 -8.944 1.00 93.75 89 ILE A O 1
ATOM 687 N N . THR A 1 90 ? 12.178 -2.445 -10.641 1.00 91.06 90 THR A N 1
ATOM 688 C CA . THR A 1 90 ? 11.561 -1.519 -11.612 1.00 91.06 90 THR A CA 1
ATOM 689 C C . THR A 1 90 ? 10.906 -2.230 -12.797 1.00 91.06 90 THR A C 1
ATOM 691 O O . THR A 1 90 ? 10.406 -1.570 -13.702 1.00 91.06 90 THR A O 1
ATOM 694 N N . ARG A 1 91 ? 10.894 -3.570 -12.816 1.00 92.00 91 ARG A N 1
ATOM 695 C CA . ARG A 1 91 ? 10.315 -4.378 -13.900 1.00 92.00 91 ARG A CA 1
ATOM 696 C C . ARG A 1 91 ? 9.591 -5.612 -13.369 1.00 92.00 91 ARG A C 1
ATOM 698 O O . ARG A 1 91 ? 9.947 -6.122 -12.307 1.00 92.00 91 ARG A O 1
ATOM 705 N N . GLY A 1 92 ? 8.621 -6.095 -14.141 1.00 95.12 92 GLY A N 1
ATOM 706 C CA . GLY A 1 92 ? 7.900 -7.337 -13.866 1.00 95.12 92 GLY A CA 1
ATOM 707 C C . GLY A 1 92 ? 8.731 -8.593 -14.150 1.00 95.12 92 GLY A C 1
ATOM 708 O O . GLY A 1 92 ? 9.687 -8.571 -14.927 1.00 95.12 92 GLY A O 1
ATOM 709 N N . CYS A 1 93 ? 8.353 -9.698 -13.510 1.00 97.38 93 CYS A N 1
ATOM 710 C CA . CYS A 1 93 ? 8.895 -11.036 -13.751 1.00 97.38 93 CYS A CA 1
ATOM 711 C C . CYS A 1 93 ? 8.347 -11.670 -15.041 1.00 97.38 93 CYS A C 1
ATOM 713 O O . CYS A 1 93 ? 9.025 -12.482 -15.668 1.00 97.38 93 CYS A O 1
ATOM 715 N N . CYS A 1 94 ? 7.122 -11.340 -15.445 1.00 95.06 94 CYS A N 1
ATOM 716 C CA . CYS A 1 94 ? 6.549 -11.811 -16.702 1.00 95.06 94 CYS A CA 1
ATOM 717 C C . CYS A 1 94 ? 6.724 -10.784 -17.828 1.00 95.06 94 CYS A C 1
ATOM 719 O O . CYS A 1 94 ? 6.943 -9.598 -17.582 1.00 95.06 94 CYS A O 1
ATOM 721 N N . ASN A 1 95 ? 6.548 -11.235 -19.072 1.00 92.00 95 ASN A N 1
ATOM 722 C CA . ASN A 1 95 ? 6.447 -10.331 -20.213 1.00 92.00 95 ASN A CA 1
ATOM 723 C C . ASN A 1 95 ? 5.085 -9.620 -20.183 1.00 92.00 95 ASN A C 1
ATOM 725 O O . ASN A 1 95 ? 4.055 -10.309 -20.242 1.00 92.00 95 ASN A O 1
ATOM 729 N N . PRO A 1 96 ? 5.049 -8.279 -20.100 1.00 91.56 96 PRO A N 1
ATOM 730 C CA . PRO A 1 96 ? 3.799 -7.541 -20.120 1.00 91.56 96 PRO A CA 1
ATOM 731 C C . PRO A 1 96 ? 3.254 -7.415 -21.550 1.00 91.56 96 PRO A C 1
ATOM 733 O O . PRO A 1 96 ? 4.002 -7.336 -22.525 1.00 91.56 96 PRO A O 1
ATOM 736 N N . ARG A 1 97 ? 1.929 -7.372 -21.675 1.00 91.81 97 ARG A N 1
ATOM 737 C CA . ARG A 1 97 ? 1.209 -6.874 -22.854 1.00 91.81 97 ARG A CA 1
ATOM 738 C C . ARG A 1 97 ? 1.232 -5.338 -22.859 1.00 91.81 97 ARG A C 1
ATOM 740 O O . ARG A 1 97 ? 1.660 -4.715 -21.890 1.00 91.81 97 ARG A O 1
ATOM 747 N N . GLY A 1 98 ? 0.685 -4.715 -23.906 1.00 89.69 98 GLY A N 1
ATOM 748 C CA . GLY A 1 98 ? 0.572 -3.250 -23.997 1.00 89.69 98 GLY A CA 1
ATOM 749 C C . GLY A 1 98 ? -0.243 -2.588 -22.872 1.00 89.69 98 GLY A C 1
ATOM 750 O O . GLY A 1 98 ? -0.056 -1.405 -22.597 1.00 89.69 98 GLY A O 1
ATOM 751 N N . ASP A 1 99 ? -1.105 -3.348 -22.184 1.00 89.75 99 ASP A N 1
ATOM 752 C CA . ASP A 1 99 ? -1.857 -2.897 -21.004 1.00 89.75 99 ASP A CA 1
ATOM 753 C C . ASP A 1 99 ? -1.080 -3.050 -19.682 1.00 89.75 99 ASP A C 1
ATOM 755 O O . ASP A 1 99 ? -1.588 -2.657 -18.636 1.00 89.75 99 ASP A O 1
ATOM 759 N N . GLY A 1 100 ? 0.140 -3.600 -19.708 1.00 91.50 100 GLY A N 1
ATOM 760 C CA . GLY A 1 100 ? 1.002 -3.806 -18.541 1.00 91.50 100 GLY A CA 1
ATOM 761 C C . GLY A 1 100 ? 0.771 -5.117 -17.778 1.00 91.50 100 GLY A C 1
ATOM 762 O O . GLY A 1 100 ? 1.515 -5.416 -16.848 1.00 91.50 100 GLY A O 1
ATOM 763 N N . GLN A 1 101 ? -0.223 -5.924 -18.153 1.00 93.38 101 GLN A N 1
ATOM 764 C CA . GLN A 1 101 ? -0.477 -7.224 -17.522 1.00 93.38 101 GLN A CA 1
ATOM 765 C C . GLN A 1 101 ? 0.287 -8.348 -18.230 1.00 93.38 101 GLN A C 1
ATOM 767 O O . GLN A 1 101 ? 0.586 -8.243 -19.418 1.00 93.38 101 GLN A O 1
ATOM 772 N N . CYS A 1 102 ? 0.555 -9.463 -17.546 1.00 94.12 102 CYS A N 1
ATOM 773 C CA . CYS A 1 102 ? 1.262 -10.595 -18.154 1.00 94.12 102 CYS A CA 1
ATOM 774 C C . CYS A 1 102 ? 0.573 -11.137 -19.413 1.00 94.12 102 CYS A C 1
ATOM 776 O O . CYS A 1 102 ? -0.649 -11.302 -19.457 1.00 94.12 102 CYS A O 1
ATOM 778 N N . VAL A 1 103 ? 1.356 -11.527 -20.417 1.00 95.25 103 VAL A N 1
ATOM 779 C CA . VAL A 1 103 ? 0.855 -12.357 -21.520 1.00 95.25 103 VAL A CA 1
ATOM 780 C C . VAL A 1 103 ? 0.475 -13.741 -20.975 1.00 95.25 103 VAL A C 1
ATOM 782 O O . VAL A 1 103 ? 1.264 -14.374 -20.270 1.00 95.25 103 VAL A O 1
ATOM 785 N N . LYS A 1 104 ? -0.732 -14.217 -21.302 1.00 92.75 104 LYS A N 1
ATOM 786 C CA . LYS A 1 104 ? -1.209 -15.548 -20.901 1.00 92.75 104 LYS A CA 1
ATOM 787 C C . LYS A 1 104 ? -0.328 -16.644 -21.524 1.00 92.75 104 LYS A C 1
ATOM 789 O O . LYS A 1 104 ? 0.157 -16.481 -22.641 1.00 92.75 104 LYS A O 1
ATOM 794 N N . ASP A 1 105 ? -0.121 -17.738 -20.793 1.00 92.06 105 ASP A N 1
ATOM 795 C CA . ASP A 1 105 ? 0.590 -18.945 -21.246 1.00 92.06 105 ASP A CA 1
ATOM 796 C C . ASP A 1 105 ? 2.051 -18.713 -21.689 1.00 92.06 105 ASP A C 1
ATOM 798 O O . ASP A 1 105 ? 2.654 -19.538 -22.376 1.00 92.06 105 ASP A O 1
ATOM 802 N N . LYS A 1 106 ? 2.663 -17.594 -21.276 1.00 94.19 106 LYS A N 1
ATOM 803 C CA . LYS A 1 106 ? 4.100 -17.348 -21.443 1.00 94.19 106 LYS A CA 1
ATOM 804 C C . LYS A 1 106 ? 4.865 -17.731 -20.187 1.00 94.19 106 LYS A C 1
ATOM 806 O O . LYS A 1 106 ? 4.416 -17.496 -19.067 1.00 94.19 106 LYS A O 1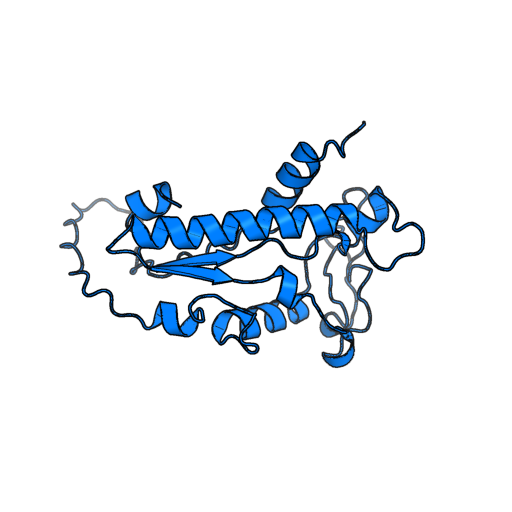
ATOM 811 N N . VAL A 1 107 ? 6.052 -18.295 -20.396 1.00 95.50 107 VAL A N 1
ATOM 812 C CA . VAL A 1 107 ? 6.964 -18.658 -19.310 1.00 95.50 107 VAL A CA 1
ATOM 813 C C . VAL A 1 107 ? 7.439 -17.369 -18.618 1.00 95.50 107 VAL A C 1
ATOM 815 O O . VAL A 1 107 ? 8.000 -16.502 -19.291 1.00 95.50 107 VAL A O 1
ATOM 818 N N . PRO A 1 108 ? 7.192 -17.198 -17.306 1.00 96.06 108 PRO A N 1
ATOM 819 C CA . PRO A 1 108 ? 7.686 -16.055 -16.540 1.00 96.06 108 PRO A CA 1
ATOM 820 C C . PRO A 1 108 ? 9.179 -16.223 -16.211 1.00 96.06 108 PRO A C 1
ATOM 822 O O . PRO A 1 108 ? 9.774 -17.263 -16.492 1.00 96.06 108 PRO A O 1
ATOM 825 N N . CYS A 1 109 ? 9.782 -15.231 -15.554 1.00 96.25 109 CYS A N 1
ATOM 826 C CA . CYS A 1 109 ? 11.145 -15.336 -15.038 1.00 96.25 109 CYS A CA 1
ATOM 827 C C . CYS A 1 109 ? 11.345 -16.586 -14.153 1.00 96.25 109 CYS A C 1
ATOM 829 O O . CYS A 1 109 ? 10.429 -17.044 -13.459 1.00 96.25 109 CYS A O 1
ATOM 831 N N . SER A 1 110 ? 12.566 -17.127 -14.151 1.00 95.75 110 SER A N 1
ATOM 832 C CA . SER A 1 110 ? 12.927 -18.315 -13.366 1.00 95.75 110 SER A CA 1
ATOM 833 C C . SER A 1 110 ? 12.959 -18.034 -11.859 1.00 95.75 110 SER A C 1
ATOM 835 O O . SER A 1 110 ? 12.383 -18.788 -11.076 1.00 95.75 110 SER A O 1
ATOM 837 N N . SER A 1 111 ? 13.579 -16.925 -11.441 1.00 95.12 111 SER A N 1
ATOM 838 C CA . SER A 1 111 ? 13.746 -16.564 -10.027 1.00 95.12 111 SER A CA 1
ATOM 839 C C . SER A 1 111 ? 12.733 -15.509 -9.571 1.00 95.12 111 SER A C 1
ATOM 841 O O . SER A 1 111 ? 13.050 -14.339 -9.380 1.00 95.12 111 SER A O 1
ATOM 843 N N . ARG A 1 112 ? 11.480 -15.928 -9.358 1.00 95.94 112 ARG A N 1
ATOM 844 C CA . ARG A 1 112 ? 10.368 -15.037 -8.949 1.00 95.94 112 ARG A CA 1
ATOM 845 C C . ARG A 1 112 ? 10.613 -14.312 -7.622 1.00 95.94 112 ARG A C 1
ATOM 847 O O . ARG A 1 112 ? 10.059 -13.242 -7.398 1.00 95.94 112 ARG A O 1
ATOM 854 N N . ARG A 1 113 ? 11.440 -14.894 -6.748 1.00 96.94 113 ARG A N 1
ATOM 855 C CA . ARG A 1 113 ? 11.779 -14.339 -5.428 1.00 96.94 113 ARG A CA 1
ATOM 856 C C . ARG A 1 113 ? 12.693 -13.117 -5.506 1.00 96.94 113 ARG A C 1
ATOM 858 O O . ARG A 1 113 ? 12.741 -12.350 -4.558 1.00 96.94 113 ARG A O 1
ATOM 865 N N . GLU A 1 114 ? 13.376 -12.919 -6.631 1.00 97.50 114 GLU A N 1
ATOM 866 C CA . GLU A 1 114 ? 14.264 -11.772 -6.844 1.00 97.50 114 GLU A CA 1
ATOM 867 C C . GLU A 1 114 ? 13.535 -10.556 -7.436 1.00 97.50 114 GLU A C 1
ATOM 869 O O . GLU A 1 114 ? 14.133 -9.491 -7.575 1.00 97.50 114 GLU A O 1
ATOM 874 N N . TYR A 1 115 ? 12.256 -10.689 -7.794 1.00 97.6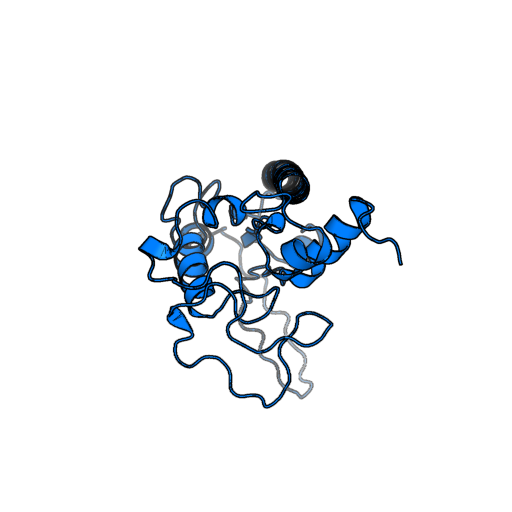2 115 TYR A N 1
ATOM 875 C CA . TYR A 1 115 ? 11.459 -9.617 -8.387 1.00 97.62 115 TYR A CA 1
ATOM 876 C C . TYR A 1 115 ? 10.482 -9.049 -7.367 1.00 97.62 115 TYR A C 1
ATOM 878 O O . TYR A 1 115 ? 9.762 -9.801 -6.711 1.00 97.62 115 TYR A O 1
ATOM 886 N N . VAL A 1 116 ? 10.404 -7.721 -7.278 1.00 96.62 116 VAL A N 1
ATOM 887 C CA . VAL A 1 116 ? 9.344 -7.057 -6.505 1.00 96.62 116 VAL A CA 1
ATOM 888 C C . VAL A 1 116 ? 8.006 -7.218 -7.214 1.00 96.62 116 VAL A C 1
ATOM 890 O O . VAL A 1 116 ? 7.013 -7.513 -6.559 1.00 96.62 116 VAL A O 1
ATOM 893 N N . PHE A 1 117 ? 7.983 -7.080 -8.543 1.00 97.12 117 PHE A N 1
ATOM 894 C CA . PHE A 1 117 ? 6.761 -7.079 -9.343 1.00 97.12 117 PHE A CA 1
ATOM 895 C C . PHE A 1 117 ? 6.598 -8.345 -10.192 1.00 97.12 117 PHE A C 1
ATOM 897 O O . PHE A 1 117 ? 7.545 -8.846 -10.800 1.00 97.12 117 PHE A O 1
ATOM 904 N N . TRP A 1 118 ? 5.374 -8.865 -10.236 1.00 97.00 118 TRP A N 1
ATOM 905 C CA . TRP A 1 118 ? 4.963 -9.957 -11.108 1.00 97.00 118 TRP A CA 1
ATOM 906 C C . TRP A 1 118 ? 4.757 -9.468 -12.543 1.00 97.00 118 TRP A C 1
ATOM 908 O O . TRP A 1 118 ? 5.418 -9.971 -13.451 1.00 97.00 118 TRP A O 1
ATOM 918 N N . ASP A 1 119 ? 3.913 -8.450 -12.720 1.00 95.44 119 ASP A N 1
ATOM 919 C CA . ASP A 1 119 ? 3.673 -7.726 -13.975 1.00 95.44 119 ASP A CA 1
ATOM 920 C C . ASP A 1 119 ? 4.020 -6.235 -13.810 1.00 95.44 119 ASP A C 1
ATOM 922 O O . ASP A 1 119 ? 4.812 -5.885 -12.938 1.00 95.44 119 ASP A O 1
ATOM 926 N N . SER A 1 120 ? 3.478 -5.334 -14.633 1.00 95.62 120 SER A N 1
ATOM 927 C CA . SER A 1 120 ? 3.775 -3.901 -14.510 1.00 95.62 120 SER A CA 1
ATOM 928 C C . SER A 1 120 ? 3.034 -3.195 -13.360 1.00 95.62 120 SER A C 1
ATOM 930 O O . SER A 1 120 ? 3.189 -1.982 -13.208 1.00 95.62 120 SER A O 1
ATOM 932 N N . PHE A 1 121 ? 2.248 -3.911 -12.547 1.00 93.50 121 PHE A N 1
ATOM 933 C CA . PHE A 1 121 ? 1.444 -3.363 -11.448 1.00 93.50 121 PHE A CA 1
ATOM 934 C C . PHE A 1 121 ? 1.569 -4.147 -10.143 1.00 93.50 121 PHE A C 1
ATOM 936 O O . PHE A 1 121 ? 1.735 -3.564 -9.070 1.00 93.50 121 PHE A O 1
ATOM 943 N N . HIS A 1 122 ? 1.419 -5.463 -10.228 1.00 94.19 122 HIS A N 1
ATOM 944 C CA . HIS A 1 122 ? 1.221 -6.343 -9.093 1.00 94.19 122 HIS A CA 1
ATOM 945 C C . HIS A 1 122 ? 2.551 -6.800 -8.505 1.00 94.19 122 HIS A C 1
ATOM 947 O O . HIS A 1 122 ? 3.444 -7.182 -9.263 1.00 94.19 122 HIS A O 1
ATOM 953 N N . PRO A 1 123 ? 2.690 -6.837 -7.172 1.00 94.56 123 PRO A N 1
ATOM 954 C CA . PRO A 1 123 ? 3.833 -7.464 -6.529 1.00 94.56 123 PRO A CA 1
ATOM 955 C C . PRO A 1 123 ? 3.904 -8.977 -6.792 1.00 94.56 123 PRO A C 1
ATOM 957 O O . PRO A 1 123 ? 2.899 -9.631 -7.072 1.00 94.56 123 PRO A O 1
ATOM 960 N N . THR A 1 124 ? 5.095 -9.559 -6.682 1.00 96.56 124 THR A N 1
ATOM 961 C CA . THR A 1 124 ? 5.264 -11.017 -6.636 1.00 96.56 124 THR A CA 1
ATOM 962 C C . THR A 1 124 ? 4.771 -11.585 -5.307 1.00 96.56 124 THR A C 1
ATOM 964 O O . THR A 1 124 ? 4.631 -10.868 -4.317 1.00 96.56 124 THR A O 1
ATOM 967 N N . GLU A 1 125 ? 4.582 -12.905 -5.246 1.00 95.31 125 GLU A N 1
ATOM 968 C CA . GLU A 1 125 ? 4.331 -13.621 -3.987 1.00 95.31 125 GLU A CA 1
ATOM 969 C C . GLU A 1 125 ? 5.395 -13.306 -2.921 1.00 95.31 125 GLU A C 1
ATOM 971 O O . GLU A 1 125 ? 5.062 -13.080 -1.760 1.00 95.31 125 GLU A O 1
ATOM 976 N N . ALA A 1 126 ? 6.673 -13.238 -3.313 1.00 95.75 126 ALA A N 1
ATOM 977 C CA . ALA A 1 126 ? 7.766 -12.931 -2.395 1.00 95.75 126 ALA A CA 1
ATOM 978 C C . ALA A 1 126 ? 7.623 -11.529 -1.789 1.00 95.75 126 ALA A C 1
ATOM 980 O O . ALA A 1 126 ? 7.755 -11.372 -0.578 1.00 95.75 126 ALA A O 1
ATOM 981 N N . SER A 1 127 ? 7.285 -10.531 -2.611 1.00 94.94 127 SER A N 1
ATOM 982 C CA . SER A 1 127 ? 6.994 -9.182 -2.122 1.00 94.94 127 SER A CA 1
ATOM 983 C C . SER A 1 127 ? 5.753 -9.172 -1.227 1.00 94.94 127 SER A C 1
ATOM 985 O O . SER A 1 127 ? 5.798 -8.644 -0.115 1.00 94.94 127 SER A O 1
ATOM 987 N N . HIS A 1 128 ? 4.674 -9.842 -1.641 1.00 94.69 128 HIS A N 1
ATOM 988 C CA . HIS A 1 128 ? 3.466 -9.972 -0.829 1.00 94.69 128 HIS A CA 1
ATOM 989 C C . HIS A 1 128 ? 3.727 -10.609 0.537 1.00 94.69 128 HIS A C 1
ATOM 991 O O . HIS A 1 128 ? 3.132 -10.166 1.517 1.00 94.69 128 HIS A O 1
ATOM 997 N N . ARG A 1 129 ? 4.634 -11.587 0.637 1.00 93.50 129 ARG A N 1
ATOM 998 C CA . ARG A 1 129 ? 4.993 -12.213 1.914 1.00 93.50 129 ARG A CA 1
ATOM 999 C C . ARG A 1 129 ? 5.623 -11.215 2.884 1.00 93.50 129 ARG A C 1
ATOM 1001 O O . ARG A 1 129 ? 5.197 -11.154 4.031 1.00 93.50 129 ARG A O 1
ATOM 1008 N N . THR A 1 130 ? 6.541 -10.368 2.416 1.00 91.62 130 THR A N 1
ATOM 1009 C CA . THR A 1 130 ? 7.112 -9.286 3.236 1.00 91.62 130 THR A CA 1
ATOM 1010 C C . THR A 1 130 ? 6.031 -8.331 3.745 1.00 91.62 130 THR A C 1
ATOM 1012 O O . THR A 1 130 ? 6.012 -7.988 4.927 1.00 91.62 130 THR A O 1
ATOM 1015 N N . PHE A 1 131 ? 5.114 -7.903 2.871 1.00 92.38 131 PHE A N 1
ATOM 1016 C CA . PHE A 1 131 ? 4.009 -7.027 3.270 1.00 92.38 131 PHE A CA 1
ATOM 1017 C C . PHE A 1 131 ? 3.056 -7.711 4.256 1.00 92.38 131 PHE A C 1
ATOM 1019 O O . PHE A 1 131 ? 2.588 -7.064 5.193 1.00 92.38 131 PHE A O 1
ATOM 1026 N N . ALA A 1 132 ? 2.777 -9.002 4.070 1.00 91.31 132 ALA A N 1
ATO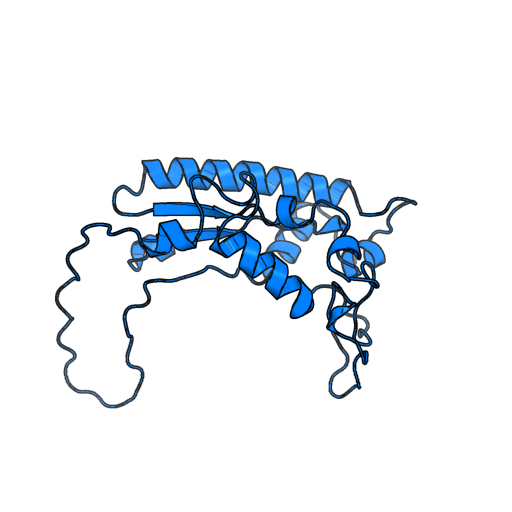M 1027 C CA . ALA A 1 132 ? 1.923 -9.779 4.960 1.00 91.31 132 ALA A CA 1
ATOM 1028 C C . ALA A 1 132 ? 2.538 -9.905 6.359 1.00 91.31 132 ALA A C 1
ATOM 1030 O O . ALA A 1 132 ? 1.844 -9.645 7.339 1.00 91.31 132 ALA A O 1
ATOM 1031 N N . ASP A 1 133 ? 3.835 -10.207 6.457 1.00 91.44 133 ASP A N 1
ATOM 1032 C CA . ASP A 1 133 ? 4.542 -10.308 7.739 1.00 91.44 133 ASP A CA 1
ATOM 1033 C C . ASP A 1 133 ? 4.515 -8.971 8.498 1.00 91.44 133 ASP A C 1
ATOM 1035 O O . ASP A 1 133 ? 4.172 -8.929 9.685 1.00 91.44 133 ASP A O 1
ATOM 1039 N N . ARG A 1 134 ? 4.786 -7.862 7.793 1.00 93.62 134 ARG A N 1
ATOM 1040 C CA . ARG A 1 134 ? 4.702 -6.503 8.354 1.00 93.62 134 ARG A CA 1
ATOM 1041 C C . ARG A 1 134 ? 3.290 -6.116 8.760 1.00 93.62 134 ARG A C 1
ATOM 1043 O O . ARG A 1 134 ? 3.102 -5.534 9.815 1.00 93.62 134 ARG A O 1
ATOM 1050 N N . THR A 1 135 ? 2.288 -6.469 7.967 1.00 92.31 135 THR A N 1
ATOM 1051 C CA . THR A 1 135 ? 0.887 -6.175 8.291 1.00 92.31 135 THR A CA 1
ATOM 1052 C C . THR A 1 135 ? 0.404 -6.978 9.495 1.00 92.31 135 THR A C 1
ATOM 1054 O O . THR A 1 135 ? -0.346 -6.460 10.320 1.00 92.31 135 THR A O 1
ATOM 1057 N N . TYR A 1 136 ? 0.813 -8.245 9.598 1.00 93.31 136 TYR A N 1
ATOM 1058 C CA . TYR A 1 136 ? 0.293 -9.141 10.622 1.00 93.31 136 TYR A CA 1
ATOM 1059 C C . TYR A 1 136 ? 0.802 -8.789 12.017 1.00 93.31 136 TYR A C 1
ATOM 1061 O O . TYR A 1 136 ? 0.003 -8.764 12.944 1.00 93.31 136 TYR A O 1
ATOM 1069 N N . LYS A 1 137 ? 2.104 -8.508 12.162 1.00 92.75 137 LYS A N 1
ATOM 1070 C CA . LYS A 1 137 ? 2.743 -8.290 13.473 1.00 92.75 137 LYS A CA 1
ATOM 1071 C C . LYS A 1 137 ? 3.314 -6.890 13.690 1.00 92.75 137 LYS A C 1
ATOM 1073 O O . LYS A 1 137 ? 3.831 -6.646 14.771 1.00 92.75 137 LYS A O 1
ATOM 1078 N N . SER A 1 138 ? 3.269 -6.014 12.687 1.00 92.69 138 SER A N 1
ATOM 1079 C CA . SER A 1 138 ? 3.917 -4.695 12.701 1.00 92.69 138 SER A CA 1
ATOM 1080 C C . SER A 1 138 ? 5.392 -4.772 13.086 1.00 92.69 138 SER A C 1
ATOM 1082 O O . SER A 1 138 ? 5.778 -4.535 14.228 1.00 92.69 138 SER A O 1
ATOM 1084 N N . LEU A 1 139 ? 6.240 -5.107 12.107 1.00 93.50 139 LEU A N 1
ATOM 1085 C CA . LEU A 1 139 ? 7.687 -5.219 12.336 1.00 93.50 139 LEU A CA 1
ATOM 1086 C C . LEU A 1 139 ? 8.320 -3.865 12.678 1.00 93.50 139 LEU A C 1
ATOM 1088 O O . LEU A 1 139 ? 9.356 -3.829 13.339 1.00 93.50 139 LEU A O 1
ATOM 1092 N N . LEU A 1 140 ? 7.700 -2.763 12.245 1.00 94.44 140 LEU A N 1
ATOM 1093 C CA . LEU A 1 140 ? 8.022 -1.408 12.685 1.00 94.44 140 LEU A CA 1
ATOM 1094 C C . LEU A 1 140 ? 6.812 -0.749 13.367 1.00 94.44 140 LEU A C 1
ATOM 1096 O O . LEU A 1 140 ? 5.681 -0.961 12.930 1.00 94.44 140 LEU A O 1
ATOM 1100 N N . PRO A 1 141 ? 7.023 0.157 14.344 1.00 94.25 141 PRO A N 1
ATOM 1101 C CA . PRO A 1 141 ? 5.931 0.915 14.966 1.00 94.25 141 PRO A CA 1
ATOM 1102 C C . PRO A 1 141 ? 5.105 1.754 13.980 1.00 94.25 141 PRO A C 1
ATOM 1104 O O . PRO A 1 141 ? 3.976 2.130 14.272 1.00 94.25 141 PRO A O 1
ATOM 1107 N N . SER A 1 142 ? 5.667 2.075 12.811 1.00 95.81 142 SER A N 1
ATOM 1108 C CA . SER A 1 142 ? 5.001 2.841 11.756 1.00 95.81 142 SER A CA 1
ATOM 1109 C C . SER A 1 142 ? 4.149 1.992 10.806 1.00 95.81 142 SER A C 1
ATOM 1111 O O . SER A 1 142 ? 3.495 2.572 9.937 1.00 95.81 142 SER A O 1
ATOM 1113 N N . ASP A 1 143 ? 4.149 0.660 10.943 1.00 96.00 143 ASP A N 1
ATOM 1114 C CA . ASP A 1 143 ? 3.445 -0.273 10.050 1.00 96.00 143 ASP A CA 1
ATOM 1115 C C . ASP A 1 143 ? 1.924 -0.231 10.227 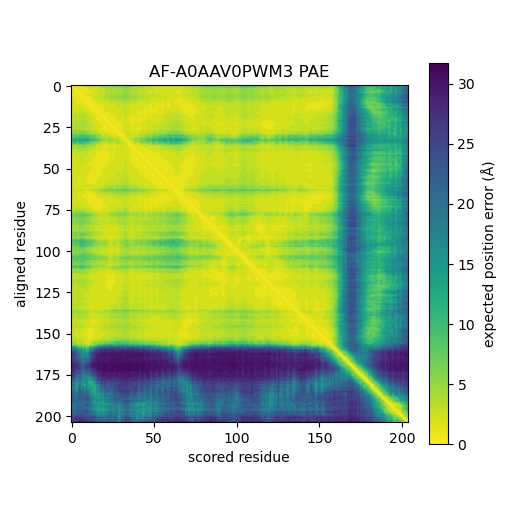1.00 96.00 143 ASP A C 1
ATOM 1117 O O . ASP A 1 143 ? 1.181 -0.428 9.262 1.00 96.00 143 ASP A O 1
ATOM 1121 N N . SER A 1 144 ? 1.448 0.070 11.434 1.00 96.81 144 SER A N 1
ATOM 1122 C CA . SER A 1 144 ? 0.024 0.097 11.763 1.00 96.81 144 SER A CA 1
ATOM 1123 C C . SER A 1 144 ? -0.305 1.118 12.849 1.00 96.81 144 SER A C 1
ATOM 1125 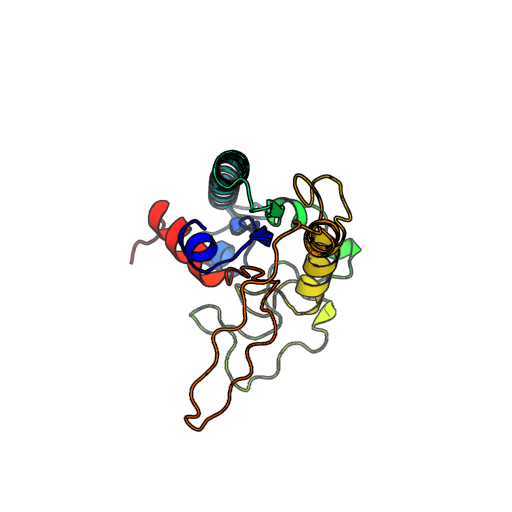O O . SER A 1 144 ? 0.556 1.484 13.640 1.00 96.81 144 SER A O 1
ATOM 1127 N N . ASP A 1 145 ? -1.570 1.518 12.943 1.00 96.44 145 ASP A N 1
ATOM 1128 C CA . ASP A 1 145 ? -2.089 2.385 14.007 1.00 96.44 145 ASP A CA 1
ATOM 1129 C C . ASP A 1 145 ? -3.553 2.009 14.322 1.00 96.44 145 ASP A C 1
ATOM 1131 O O . ASP A 1 145 ? -4.332 1.851 13.376 1.00 96.44 145 ASP A O 1
ATOM 1135 N N . PRO A 1 146 ? -3.978 1.872 15.594 1.00 96.06 146 PRO A N 1
ATOM 1136 C CA . PRO A 1 146 ? -3.177 1.979 16.826 1.00 96.06 146 PRO A CA 1
ATOM 1137 C C . PRO A 1 146 ? -2.418 0.711 17.224 1.00 96.06 146 PRO A C 1
ATOM 1139 O O . PRO A 1 146 ? -1.547 0.774 18.085 1.00 96.06 146 PRO A O 1
ATOM 1142 N N . PHE A 1 147 ? -2.722 -0.431 16.615 1.00 95.44 147 PHE A N 1
ATOM 1143 C CA . PHE A 1 147 ? -2.045 -1.707 16.855 1.00 95.44 147 PHE A CA 1
ATOM 1144 C C . PHE A 1 147 ? -2.112 -2.582 15.600 1.00 95.44 147 PHE A C 1
ATOM 1146 O O . PHE A 1 147 ? -2.779 -2.237 14.621 1.00 95.44 147 PHE A O 1
ATOM 1153 N N . ASP A 1 148 ? -1.390 -3.697 15.627 1.00 94.25 148 ASP A N 1
ATOM 1154 C CA . ASP A 1 148 ? -1.227 -4.610 14.501 1.00 94.25 148 ASP A CA 1
ATOM 1155 C C . ASP A 1 148 ? -2.470 -5.480 14.227 1.00 94.25 148 ASP A C 1
ATOM 1157 O O . ASP A 1 148 ? -3.415 -5.571 15.021 1.00 94.25 148 ASP A O 1
ATOM 1161 N N . LEU A 1 149 ? -2.474 -6.133 13.063 1.00 94.88 149 LEU A N 1
ATOM 1162 C CA . LEU A 1 149 ? -3.590 -6.969 12.626 1.00 94.88 149 LEU A CA 1
ATOM 1163 C C . LEU A 1 149 ? -3.790 -8.204 13.515 1.00 94.88 149 LEU A C 1
ATOM 1165 O O . LEU A 1 149 ? -4.932 -8.614 13.723 1.00 94.88 149 LEU A O 1
ATOM 1169 N N . HIS A 1 150 ? -2.714 -8.795 14.035 1.00 95.19 150 HIS A N 1
ATOM 1170 C CA . HIS A 1 150 ? -2.787 -9.928 14.954 1.00 95.19 150 HIS A CA 1
ATOM 1171 C C . HIS A 1 150 ? -3.476 -9.525 16.267 1.00 95.19 150 HIS A C 1
ATOM 1173 O O . HIS A 1 150 ? -4.385 -10.220 16.723 1.00 95.19 150 HIS A O 1
ATOM 1179 N N . SER A 1 151 ? -3.132 -8.364 16.820 1.00 96.38 151 SER A N 1
ATOM 1180 C CA . SER A 1 151 ? -3.783 -7.779 17.991 1.00 96.38 151 SER A CA 1
ATOM 1181 C C . SER A 1 151 ? -5.264 -7.512 17.725 1.00 96.38 151 SER A C 1
ATOM 1183 O O . SER A 1 151 ? -6.103 -7.946 18.511 1.00 96.38 151 SER A O 1
ATOM 1185 N N . LEU A 1 152 ? -5.615 -6.902 16.582 1.00 95.56 152 LEU A N 1
ATOM 1186 C CA . LEU A 1 152 ? -7.016 -6.725 16.169 1.00 95.56 152 LEU A CA 1
ATOM 1187 C C . LEU A 1 152 ? -7.766 -8.062 16.102 1.00 95.56 152 LEU A C 1
ATOM 1189 O O . LEU A 1 152 ? -8.926 -8.134 16.510 1.00 95.56 152 LEU A O 1
ATOM 1193 N N . ALA A 1 153 ? -7.114 -9.111 15.592 1.00 93.50 153 ALA A N 1
ATOM 1194 C CA . ALA A 1 153 ? -7.711 -10.434 15.461 1.00 93.50 153 ALA A CA 1
ATOM 1195 C C . ALA A 1 153 ? -8.103 -11.030 16.806 1.00 93.50 153 ALA A C 1
ATOM 1197 O O . ALA A 1 153 ? -9.214 -11.546 16.959 1.00 93.50 153 ALA A O 1
ATOM 1198 N N . ALA A 1 154 ? -7.185 -10.913 17.762 1.00 94.00 154 ALA A N 1
ATOM 1199 C CA . ALA A 1 154 ? -7.300 -11.463 19.099 1.00 94.00 154 ALA A CA 1
ATOM 1200 C C . ALA A 1 154 ? -8.256 -10.677 20.009 1.00 94.00 154 ALA A C 1
ATOM 1202 O O . ALA A 1 154 ? -8.608 -11.181 21.072 1.00 94.00 154 ALA A O 1
ATOM 1203 N N . LEU A 1 155 ? -8.693 -9.470 19.620 1.00 93.38 155 LEU A N 1
ATOM 1204 C CA . LEU A 1 155 ? -9.623 -8.686 20.433 1.00 93.38 155 LEU A CA 1
ATOM 1205 C C . LEU A 1 155 ? -10.943 -9.433 20.646 1.00 93.38 155 LEU A C 1
ATOM 1207 O O . LEU A 1 155 ? -11.652 -9.753 19.690 1.00 93.38 155 LEU A O 1
ATOM 1211 N N . ASP A 1 156 ? -11.314 -9.624 21.906 1.00 92.38 156 ASP A N 1
ATOM 1212 C CA . ASP A 1 156 ? -12.686 -9.941 22.279 1.00 92.38 156 ASP A CA 1
ATOM 1213 C C . ASP A 1 156 ? -13.468 -8.631 22.423 1.00 92.38 156 ASP A C 1
ATOM 1215 O O . ASP A 1 156 ? -13.152 -7.781 23.256 1.00 92.38 156 ASP A O 1
ATOM 1219 N N . LEU A 1 157 ? -14.470 -8.445 21.566 1.00 88.94 157 LEU A N 1
ATOM 1220 C CA . LEU A 1 157 ? -15.333 -7.265 21.589 1.00 88.94 157 LEU A CA 1
ATOM 1221 C C . LEU A 1 157 ? -16.574 -7.469 22.473 1.00 88.94 157 LEU A C 1
ATOM 1223 O O . LEU A 1 157 ? -17.433 -6.591 22.516 1.00 88.94 157 LEU A O 1
ATOM 1227 N N . GLY A 1 158 ? -16.704 -8.616 23.154 1.00 83.38 158 GLY A N 1
ATOM 1228 C CA . GLY A 1 158 ? -17.843 -8.923 24.022 1.00 83.38 158 GLY A CA 1
ATOM 1229 C C . GLY A 1 158 ? -19.177 -8.996 23.272 1.00 83.38 158 GLY A C 1
ATOM 1230 O O . GLY A 1 158 ? -20.250 -8.878 23.871 1.00 83.38 158 GLY A O 1
ATOM 1231 N N . ILE A 1 159 ? -19.128 -9.164 21.948 1.00 73.75 159 ILE A N 1
ATOM 1232 C CA . ILE A 1 159 ? -20.311 -9.214 21.096 1.00 73.75 159 ILE A CA 1
ATOM 1233 C C . ILE A 1 159 ? -20.933 -10.590 21.285 1.00 73.75 159 ILE A C 1
ATOM 1235 O O . ILE A 1 159 ? -20.423 -11.592 20.787 1.00 73.75 159 ILE A O 1
ATOM 1239 N N . LYS A 1 160 ? -22.053 -10.645 22.012 1.00 62.50 160 LYS A N 1
ATOM 1240 C CA . LYS A 1 160 ? -22.872 -11.858 22.090 1.00 62.50 160 LYS A CA 1
ATOM 1241 C C . LYS A 1 160 ? -23.203 -12.263 20.660 1.00 62.50 160 LYS A C 1
ATOM 1243 O O . LYS A 1 160 ? -23.891 -11.507 19.975 1.00 62.50 160 LYS A O 1
ATOM 1248 N N . SER A 1 161 ? -22.708 -13.419 20.207 1.00 59.34 161 SER A N 1
ATOM 1249 C CA . SER A 1 161 ? -23.063 -13.944 18.890 1.00 59.34 161 SER A CA 1
ATOM 1250 C C . SER A 1 161 ? -24.585 -13.909 18.786 1.00 59.34 161 SER A C 1
ATOM 1252 O O . SER A 1 161 ? -25.267 -14.562 19.585 1.00 59.34 161 SER A O 1
ATOM 1254 N N . GLY A 1 162 ? -25.117 -13.093 17.877 1.00 50.12 162 GLY A N 1
ATOM 1255 C CA . GLY A 1 162 ? -26.553 -13.032 17.644 1.00 50.12 162 GLY A CA 1
ATOM 1256 C C . GLY A 1 162 ? -27.069 -14.452 17.436 1.00 50.12 162 GLY A C 1
ATOM 1257 O O . GLY A 1 162 ? -26.401 -15.258 16.782 1.00 50.12 162 GLY A O 1
ATOM 1258 N N . ARG A 1 163 ? -28.212 -14.779 18.056 1.00 42.00 163 ARG A N 1
ATOM 1259 C CA . ARG A 1 163 ? -28.890 -16.064 17.857 1.00 42.00 163 ARG A CA 1
ATOM 1260 C C . ARG A 1 163 ? -28.891 -16.368 16.362 1.00 42.00 163 ARG A C 1
ATOM 1262 O O . ARG A 1 163 ? -29.370 -15.559 15.571 1.00 42.00 163 ARG A O 1
ATOM 1269 N N . ARG A 1 164 ? -28.296 -17.512 16.017 1.00 43.16 164 ARG A N 1
ATOM 1270 C CA . ARG A 1 164 ? -28.330 -18.124 14.690 1.00 43.16 164 ARG A CA 1
ATOM 1271 C C . ARG A 1 164 ? -29.765 -17.984 14.179 1.00 43.16 164 ARG A C 1
ATOM 1273 O O . ARG A 1 164 ? -30.670 -18.495 14.835 1.00 43.16 164 ARG A O 1
ATOM 1280 N N . ALA A 1 165 ? -29.978 -17.240 13.095 1.00 41.56 165 ALA A N 1
ATOM 1281 C CA . ALA A 1 165 ? -31.263 -17.286 12.415 1.00 41.56 165 ALA A CA 1
ATOM 1282 C C . ALA A 1 165 ? -31.505 -18.758 12.061 1.00 41.56 165 ALA A C 1
ATOM 1284 O O . ALA A 1 165 ? -30.642 -19.403 11.460 1.00 41.56 165 ALA A O 1
ATOM 1285 N N . GLU A 1 166 ? -32.603 -19.310 12.560 1.00 35.41 166 GLU A N 1
ATOM 1286 C CA . GLU A 1 166 ? -33.010 -20.678 12.290 1.00 35.41 166 GLU A CA 1
ATOM 1287 C C . GLU A 1 166 ? -33.385 -20.746 10.809 1.00 35.41 166 GLU A C 1
ATOM 1289 O O . GLU A 1 166 ? -34.359 -20.149 10.355 1.00 35.41 166 GLU A O 1
ATOM 1294 N N . GLU A 1 167 ? -32.502 -21.366 10.033 1.00 38.47 167 GLU A N 1
ATOM 1295 C CA . GLU A 1 167 ? -32.611 -21.498 8.589 1.00 38.47 167 GLU A CA 1
ATOM 1296 C C . GLU A 1 167 ? -33.673 -22.569 8.303 1.00 38.47 167 GLU A C 1
ATOM 1298 O O . GLU A 1 167 ? -33.456 -23.760 8.534 1.00 38.47 167 GLU A O 1
ATOM 1303 N N . THR A 1 168 ? -34.852 -22.150 7.840 1.00 37.59 168 THR A N 1
ATOM 1304 C CA . THR A 1 168 ? -35.853 -23.066 7.286 1.00 37.59 168 THR A CA 1
ATOM 1305 C C . THR A 1 168 ? -35.237 -23.806 6.103 1.00 37.59 168 THR A C 1
ATOM 1307 O O . THR A 1 168 ? -34.702 -23.186 5.184 1.00 37.59 168 THR A O 1
ATOM 1310 N N . SER A 1 169 ? -35.298 -25.136 6.145 1.00 38.75 169 SER A N 1
ATOM 1311 C CA . SER A 1 169 ? -34.665 -26.052 5.200 1.00 38.75 169 SER A CA 1
ATOM 1312 C C . SER A 1 169 ? -35.000 -25.741 3.734 1.00 38.75 169 SER A C 1
ATOM 1314 O O . SER A 1 169 ? -36.118 -25.978 3.281 1.00 38.75 169 SER A O 1
ATOM 1316 N N . GLY A 1 170 ? -34.002 -25.290 2.977 1.00 35.47 170 GLY A N 1
ATOM 1317 C CA . GLY A 1 170 ? -34.025 -25.195 1.520 1.00 35.47 170 GLY A CA 1
ATOM 1318 C C . GLY A 1 170 ? -32.622 -25.466 0.983 1.00 35.47 170 GLY A C 1
ATOM 1319 O O . GLY A 1 170 ? -31.652 -24.854 1.411 1.00 35.47 170 GLY A O 1
ATOM 1320 N N . SER A 1 171 ? -32.497 -26.461 0.114 1.00 40.19 171 SER A N 1
ATOM 1321 C CA . SER A 1 171 ? -31.245 -27.068 -0.345 1.00 40.19 171 SER A CA 1
ATOM 1322 C C . SER A 1 171 ? -30.239 -26.092 -0.976 1.00 40.19 171 SER A C 1
ATOM 1324 O O . SER A 1 171 ? -30.601 -25.364 -1.896 1.00 40.19 171 SER A O 1
ATOM 1326 N N . GLY A 1 172 ? -28.951 -26.215 -0.616 1.00 33.94 172 GLY A N 1
ATOM 1327 C CA . GLY A 1 172 ? -27.852 -25.861 -1.530 1.00 33.94 172 GLY A CA 1
ATOM 1328 C C . GLY A 1 172 ? -26.742 -24.935 -1.013 1.00 33.94 172 GLY A C 1
ATOM 1329 O O . GLY A 1 172 ? -26.560 -23.848 -1.532 1.00 33.94 172 GLY A O 1
ATOM 1330 N N . ARG A 1 173 ? -25.909 -25.429 -0.086 1.00 39.16 173 ARG A N 1
ATOM 1331 C CA . ARG A 1 173 ? -24.441 -25.221 -0.050 1.00 39.16 173 ARG A CA 1
ATOM 1332 C C . ARG A 1 173 ? -23.890 -23.773 -0.141 1.00 39.16 173 ARG A C 1
ATOM 1334 O O . ARG A 1 173 ? -23.344 -23.392 -1.166 1.00 39.16 173 ARG A O 1
ATOM 1341 N N . PHE A 1 174 ? -23.769 -23.100 1.010 1.00 30.72 174 PHE A N 1
ATOM 1342 C CA . PHE A 1 174 ? -22.509 -22.488 1.485 1.00 30.72 174 PHE A CA 1
ATOM 1343 C C . PHE A 1 174 ? -22.607 -22.249 3.005 1.00 30.72 174 PHE A C 1
ATOM 1345 O O . PHE A 1 174 ? -23.347 -21.391 3.470 1.00 30.72 174 PHE A O 1
ATOM 1352 N N . LYS A 1 175 ? -21.881 -23.036 3.813 1.00 30.12 175 LYS A N 1
ATOM 1353 C CA . LYS A 1 175 ? -21.801 -22.825 5.269 1.00 30.12 175 LYS A CA 1
ATOM 1354 C C . LYS A 1 175 ? -20.993 -21.552 5.535 1.00 30.12 175 LYS A C 1
ATOM 1356 O O . LYS A 1 175 ? -19.763 -21.602 5.504 1.00 30.12 175 LYS A O 1
ATOM 1361 N N . HIS A 1 176 ? -21.661 -20.443 5.841 1.00 36.62 176 HIS A N 1
ATOM 1362 C CA . HIS A 1 176 ? -21.019 -19.276 6.443 1.00 36.62 176 HIS A CA 1
ATOM 1363 C C . HIS A 1 176 ? -20.540 -19.640 7.856 1.00 36.62 176 HIS A C 1
ATOM 1365 O O . HIS A 1 176 ? -21.275 -19.545 8.835 1.00 36.62 176 HIS A O 1
ATOM 1371 N N . ARG A 1 177 ? -19.289 -20.098 7.972 1.00 34.16 177 ARG A N 1
ATOM 1372 C CA . ARG A 1 177 ? -18.567 -20.005 9.245 1.00 34.16 177 ARG A CA 1
ATOM 1373 C C . ARG A 1 177 ? -18.216 -18.533 9.441 1.00 34.16 177 ARG A C 1
ATOM 1375 O O . ARG A 1 177 ? -17.687 -17.933 8.511 1.00 34.16 177 ARG A O 1
ATOM 1382 N N . ASN A 1 178 ? -18.544 -17.995 10.616 1.00 34.03 178 ASN A N 1
ATOM 1383 C CA . ASN A 1 178 ? -18.119 -16.709 11.177 1.00 34.03 178 ASN A CA 1
ATOM 1384 C C . ASN A 1 178 ? -17.031 -16.007 10.352 1.00 34.03 178 ASN A C 1
ATOM 1386 O O . ASN A 1 178 ? -15.844 -16.308 10.488 1.00 34.03 178 ASN A O 1
ATOM 1390 N N . VAL A 1 179 ? -17.438 -15.082 9.483 1.00 35.94 179 VAL A N 1
ATOM 1391 C CA . VAL A 1 179 ? -16.501 -14.247 8.731 1.00 35.94 179 VAL A CA 1
ATOM 1392 C C . VAL A 1 179 ? -16.035 -13.124 9.661 1.00 35.94 179 VAL A C 1
ATOM 1394 O O . VAL A 1 179 ? -16.448 -11.980 9.529 1.00 35.94 179 VAL A O 1
ATOM 1397 N N . GLU A 1 180 ? -15.216 -13.458 10.661 1.00 40.94 180 GLU A N 1
ATOM 1398 C CA . GLU A 1 180 ? -14.636 -12.462 11.581 1.00 40.94 180 GLU A CA 1
ATOM 1399 C C . GLU A 1 180 ? -13.466 -11.674 10.973 1.00 40.94 180 GLU A C 1
ATOM 1401 O O . GLU A 1 180 ? -12.935 -10.772 11.612 1.00 40.94 180 GLU A O 1
ATOM 1406 N N . PHE A 1 181 ? -13.081 -11.945 9.725 1.00 39.66 181 PHE A N 1
ATOM 1407 C CA . PHE A 1 181 ? -11.993 -11.237 9.057 1.00 39.66 181 PHE A CA 1
ATOM 1408 C C . PHE A 1 181 ? -12.385 -10.825 7.644 1.00 39.66 181 PHE A C 1
ATOM 1410 O O . PHE A 1 181 ? -12.098 -11.517 6.671 1.00 39.66 181 PHE A O 1
ATOM 1417 N N . PHE A 1 182 ? -12.991 -9.647 7.508 1.00 44.78 182 PHE A N 1
ATOM 1418 C CA . PHE A 1 182 ? -12.922 -8.929 6.239 1.00 44.78 182 PHE A CA 1
ATOM 1419 C C . PHE A 1 182 ? -11.661 -8.070 6.258 1.00 44.78 182 PHE A C 1
ATOM 1421 O O . PHE A 1 182 ? -11.696 -6.865 6.506 1.00 44.78 182 PHE A O 1
ATOM 1428 N N . MET A 1 183 ? -10.522 -8.718 5.993 1.00 38.44 183 MET A N 1
ATOM 1429 C CA . MET A 1 183 ? -9.374 -8.008 5.449 1.00 38.44 183 MET A CA 1
ATOM 1430 C C . MET A 1 183 ? -9.847 -7.439 4.115 1.00 38.44 183 MET A C 1
ATOM 1432 O O . MET A 1 183 ? -10.018 -8.176 3.144 1.00 38.44 183 MET A O 1
ATOM 1436 N N . VAL A 1 184 ? -10.123 -6.137 4.073 1.00 41.22 184 VAL A N 1
ATOM 1437 C CA . VAL A 1 184 ? -10.360 -5.465 2.804 1.00 41.22 184 VAL A CA 1
ATOM 1438 C C . VAL A 1 184 ? -8.994 -5.358 2.134 1.00 41.22 184 VAL A C 1
ATOM 1440 O O . VAL A 1 184 ? -8.323 -4.331 2.205 1.00 41.22 184 VAL A O 1
ATOM 1443 N N . ILE A 1 185 ? -8.566 -6.454 1.499 1.00 37.16 185 ILE A N 1
ATOM 1444 C CA . ILE A 1 185 ? -7.595 -6.401 0.414 1.00 37.16 185 ILE A CA 1
ATOM 1445 C C . ILE A 1 185 ? -8.311 -5.608 -0.676 1.00 37.16 185 ILE A C 1
ATOM 1447 O O . ILE A 1 185 ? -8.962 -6.173 -1.555 1.00 37.16 185 ILE A O 1
ATOM 1451 N N . PHE A 1 186 ? -8.265 -4.277 -0.599 1.00 34.16 186 PHE A N 1
ATOM 1452 C CA . PHE A 1 186 ? -8.508 -3.491 -1.789 1.00 34.16 186 PHE A CA 1
ATOM 1453 C C . PHE A 1 186 ? -7.374 -3.863 -2.724 1.00 34.16 186 PHE A C 1
ATOM 1455 O O . PHE A 1 186 ? -6.241 -3.414 -2.575 1.00 34.16 186 PHE A O 1
ATOM 1462 N N . CYS A 1 187 ? -7.708 -4.771 -3.637 1.00 34.28 187 CYS A N 1
ATOM 1463 C CA . CYS A 1 187 ? -6.999 -5.013 -4.868 1.00 34.28 187 CYS A CA 1
ATOM 1464 C C . CYS A 1 187 ? -6.484 -3.652 -5.341 1.00 34.28 187 CYS A C 1
ATOM 1466 O O . CYS A 1 187 ? -7.280 -2.754 -5.644 1.00 34.28 187 CYS A O 1
ATOM 1468 N N . THR A 1 188 ? -5.164 -3.483 -5.324 1.00 39.72 188 THR A N 1
ATOM 1469 C CA . THR A 1 188 ? -4.441 -2.241 -5.634 1.00 39.72 188 THR A CA 1
ATOM 1470 C C . THR A 1 188 ? -4.918 -1.626 -6.962 1.00 39.72 188 THR A C 1
ATOM 1472 O O . THR A 1 188 ? -4.805 -0.426 -7.184 1.00 39.72 188 THR A O 1
ATOM 1475 N N . PHE A 1 189 ? -5.553 -2.437 -7.813 1.00 33.97 189 PHE A N 1
ATOM 1476 C CA . PHE A 1 189 ? -6.213 -2.083 -9.064 1.00 33.97 189 PHE A CA 1
ATOM 1477 C C . PHE A 1 189 ? -7.288 -0.988 -8.982 1.00 33.97 189 PHE A C 1
ATOM 1479 O O . PHE A 1 189 ? -7.270 -0.076 -9.807 1.00 33.97 189 PHE A O 1
ATOM 1486 N N . PHE A 1 190 ? -8.223 -1.028 -8.025 1.00 28.91 190 PHE A N 1
ATOM 1487 C CA . PHE A 1 190 ? -9.377 -0.109 -8.070 1.00 28.91 190 PHE A CA 1
ATOM 1488 C C . PHE A 1 190 ? -9.082 1.287 -7.511 1.00 28.91 190 PHE A C 1
ATOM 1490 O O . PHE A 1 190 ? -9.662 2.265 -7.990 1.00 28.91 190 PHE A O 1
ATOM 1497 N N . LEU A 1 191 ? -8.168 1.408 -6.540 1.00 37.44 191 LEU A N 1
ATOM 1498 C CA . LEU A 1 191 ? -7.754 2.722 -6.036 1.00 37.44 191 LEU A CA 1
ATOM 1499 C C . LEU A 1 191 ? -6.842 3.449 -7.028 1.00 37.44 191 LEU A C 1
ATOM 1501 O O . LEU A 1 191 ? -6.981 4.661 -7.181 1.00 37.44 191 LEU A O 1
ATOM 1505 N N . ASN A 1 192 ? -5.979 2.722 -7.747 1.00 41.97 192 ASN A N 1
ATOM 1506 C CA . ASN A 1 192 ? -5.082 3.321 -8.735 1.00 41.97 192 ASN A CA 1
ATOM 1507 C C . ASN A 1 192 ? -5.857 4.053 -9.832 1.00 41.97 192 ASN A C 1
ATOM 1509 O O . ASN A 1 192 ? -5.501 5.174 -10.171 1.00 41.97 192 ASN A O 1
ATOM 1513 N N . ARG A 1 193 ? -6.961 3.477 -10.327 1.00 41.34 193 ARG A N 1
ATOM 1514 C CA . ARG A 1 193 ? -7.778 4.127 -11.359 1.00 41.34 193 ARG A CA 1
ATOM 1515 C C . ARG A 1 193 ? -8.400 5.433 -10.860 1.00 41.34 193 ARG A C 1
ATOM 1517 O O . ARG A 1 193 ? -8.155 6.475 -11.446 1.00 41.34 193 ARG A O 1
ATOM 1524 N N . LYS A 1 194 ? -9.099 5.416 -9.719 1.00 39.53 194 LYS A N 1
ATOM 1525 C CA . LYS A 1 194 ? -9.761 6.624 -9.192 1.00 39.53 194 LYS A CA 1
ATOM 1526 C C . LYS A 1 194 ? -8.789 7.723 -8.758 1.00 39.53 194 LYS A C 1
ATOM 1528 O O . LYS A 1 194 ? -9.108 8.892 -8.919 1.00 39.53 194 LYS A O 1
ATOM 1533 N N . ILE A 1 195 ? -7.624 7.376 -8.210 1.00 42.91 195 ILE A N 1
ATOM 1534 C CA . ILE A 1 195 ? -6.610 8.372 -7.830 1.00 42.91 195 ILE A CA 1
ATOM 1535 C C . ILE A 1 195 ? -5.987 9.003 -9.080 1.00 42.91 195 ILE A C 1
ATOM 1537 O O . ILE A 1 195 ? -5.826 10.218 -9.121 1.00 42.91 195 ILE A O 1
ATOM 1541 N N . LEU A 1 196 ? -5.689 8.213 -10.115 1.00 42.78 196 LEU A N 1
ATOM 1542 C CA . LEU A 1 196 ? -5.173 8.738 -11.383 1.00 42.78 196 LEU A CA 1
ATOM 1543 C C . LEU A 1 196 ? -6.225 9.567 -12.143 1.00 42.78 196 LEU A C 1
ATOM 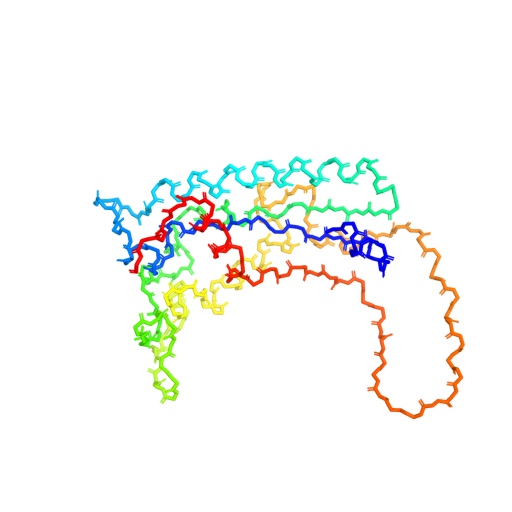1545 O O . LEU A 1 196 ? -5.870 10.589 -12.729 1.00 42.78 196 LEU A O 1
ATOM 1549 N N . ASP A 1 197 ? -7.505 9.190 -12.064 1.00 46.72 197 ASP A N 1
ATOM 1550 C CA . ASP A 1 197 ? -8.625 9.950 -12.636 1.00 46.72 197 ASP A CA 1
ATOM 1551 C C . ASP A 1 197 ? -8.802 11.310 -11.928 1.00 46.72 197 ASP A C 1
ATOM 1553 O O . ASP A 1 197 ? -8.928 12.342 -12.583 1.00 46.72 197 ASP A O 1
ATOM 1557 N N . VAL A 1 198 ? -8.748 11.338 -10.587 1.00 43.25 198 VAL A N 1
ATOM 1558 C CA . VAL A 1 198 ? -8.859 12.572 -9.776 1.00 43.25 198 VAL A CA 1
ATOM 1559 C C . VAL A 1 198 ? -7.687 13.528 -10.010 1.00 43.25 198 VAL A C 1
ATOM 1561 O O . VAL A 1 198 ? -7.850 14.741 -9.911 1.00 43.25 198 VAL A O 1
ATOM 1564 N N . LEU A 1 199 ? -6.510 13.002 -10.339 1.00 44.66 199 LEU A N 1
ATOM 1565 C CA . LEU A 1 199 ? -5.321 13.803 -10.618 1.00 44.66 199 LEU A CA 1
ATOM 1566 C C . LEU A 1 199 ? -5.234 14.287 -12.080 1.00 44.66 199 LEU A C 1
ATOM 1568 O O . LEU A 1 199 ? -4.247 14.922 -12.447 1.00 44.66 199 LEU A O 1
ATOM 1572 N N . GLY A 1 200 ? -6.246 14.016 -12.914 1.00 34.94 200 GLY A N 1
ATOM 1573 C CA . GLY A 1 200 ? -6.305 14.511 -14.293 1.00 34.94 200 GLY A CA 1
ATOM 1574 C C . GLY A 1 200 ? -5.243 13.913 -15.222 1.00 34.94 200 GLY A C 1
ATOM 1575 O O . GLY A 1 200 ? -4.890 14.527 -16.226 1.00 34.94 200 GLY A O 1
ATOM 1576 N N . PHE A 1 201 ? -4.720 12.727 -14.899 1.00 47.34 201 PHE A N 1
ATOM 1577 C CA . PHE A 1 201 ? -3.594 12.115 -15.612 1.00 47.34 201 PHE A CA 1
ATOM 1578 C C . PHE A 1 201 ? -3.982 11.299 -16.861 1.00 47.34 201 PHE A C 1
ATOM 1580 O O . PHE A 1 201 ? -3.110 10.702 -17.487 1.00 47.34 201 PHE A O 1
ATOM 1587 N N . TRP A 1 202 ? -5.257 11.298 -17.265 1.00 35.94 202 TRP A N 1
ATOM 1588 C CA . TRP A 1 202 ? -5.706 10.733 -18.543 1.00 35.94 202 TRP A CA 1
ATOM 1589 C C . TRP A 1 202 ? -5.956 11.842 -19.574 1.00 35.94 202 TRP A C 1
ATOM 1591 O O . TRP A 1 202 ? -6.954 12.559 -19.508 1.00 35.94 202 TRP A O 1
ATOM 1601 N N . LYS A 1 203 ? -5.072 11.943 -20.570 1.00 30.09 203 LYS A N 1
ATOM 1602 C CA . LYS A 1 203 ? -5.411 12.458 -21.902 1.00 30.09 203 LYS A CA 1
ATOM 1603 C C . LYS A 1 203 ? -5.169 11.331 -22.903 1.00 30.09 203 LYS A C 1
ATOM 1605 O O . LYS A 1 203 ? -4.011 11.007 -23.117 1.00 30.09 203 LYS A O 1
ATOM 1610 N N . GLY A 1 204 ? -6.257 10.824 -23.493 1.00 34.47 204 GLY A N 1
ATOM 1611 C CA . GLY A 1 204 ? -6.277 10.070 -24.757 1.00 34.47 204 GLY A CA 1
ATOM 1612 C C . GLY A 1 204 ? -5.600 8.713 -24.734 1.00 34.47 204 GLY A C 1
ATOM 1613 O O . GLY A 1 204 ? -4.376 8.684 -24.958 1.00 34.47 204 GLY A O 1
#

Foldseek 3Di:
DVVVVVVPAAQEEAEAAAQQQQQLVNCVQPNCPPDNGNVVLSVLSVVRLVVVQVVQVVCCVVVVLHHYKYFHNHVLPDDDCVVVVADARNAAQADADPVFHHDPPDDGHPCLLNHQHNTSGHGGPNVVVSLCVCQAAPPDCNRMPPGHPVVSLPDDSVDDPPPDPPDDDDDDDDDPDPCNDPHPPPPSVPVVVVSCVVVVVDDD

Mean predicted aligned error: 9.48 Å

Radius of gyration: 19.73 Å; Cα contacts (8 Å, |Δi|>4): 282; chains: 1; bounding box: 54×42×49 Å

Sequence (204 aa):
MQTLYGYGARKIAVVGVGKIGCVPRTMDLFGTNGTKCIQNVNLAAQYFNKQLKKLVVDLNKELKDAKLIYINSYGMGDGDPTILGFKFITRGCCNPRGDGQCVKDKVPCSSRREYVFWDSFHPTEASHRTFADRTYKSLLPSDSDPFDLHSLAALDLGIKSGRRAEETSGSGRFKHRNVEFFMVIFCTFFLNRKILDVLGFWKG

Solvent-accessible surface area (backbone atoms only — not comparable to full-atom values): 11835 Å² total; per-residue (Å²): 105,71,69,49,41,75,74,66,52,38,48,39,53,44,63,41,52,45,54,58,15,49,26,34,43,48,33,70,75,70,47,37,89,91,48,93,40,27,60,71,54,34,50,52,31,51,53,52,35,54,53,51,48,50,49,44,57,52,46,47,68,71,39,77,84,36,47,56,30,38,32,32,41,34,64,68,65,56,80,69,61,54,85,77,56,32,76,35,73,69,47,37,39,30,61,53,43,98,87,29,46,54,48,82,99,56,85,52,53,89,64,53,63,28,17,38,20,34,20,25,74,45,61,15,73,52,40,48,48,56,53,46,54,32,47,38,66,29,82,44,86,73,29,29,38,92,53,28,49,50,59,57,66,70,56,81,79,81,71,73,77,71,78,76,79,82,75,77,93,72,92,81,90,77,86,82,67,84,81,72,68,57,69,58,75,69,58,69,67,65,57,52,52,56,55,41,58,76,68,65,71,76,79,135

pLDDT: mean 81.79, std 22.92, range [28.91, 98.12]

Secondary structure (DSSP, 8-state):
-HHHHHTT--EEEEEPP--GGGSHHHHHHH--TTSSS-HHHHHHHHHHHHHHHHHHHHHHHH-TT-EEEEE-HHHHT-S-GGGGT--EEEEESSPB-TTSSBPTT----S-GGGEEESSSSSBPHHHHHHHHHHHHH-SSTTSEESS-HHHHHH---------------------------EE----HHHHHHHHHHHTT----